Protein AF-A0A7D9H620-F1 (afdb_monomer)

Structure (mmCIF, N/CA/C/O backbone):
data_AF-A0A7D9H620-F1
#
_entry.id   AF-A0A7D9H620-F1
#
loop_
_atom_site.group_PDB
_atom_site.id
_atom_site.type_symbol
_atom_site.label_atom_id
_atom_site.label_alt_id
_atom_site.label_comp_id
_atom_site.label_asym_id
_atom_site.label_entity_id
_atom_site.label_seq_id
_atom_site.pdbx_PDB_ins_code
_atom_site.Cartn_x
_atom_site.Cartn_y
_atom_site.Cartn_z
_atom_site.occupancy
_atom_site.B_iso_or_equiv
_atom_site.auth_seq_id
_atom_site.auth_comp_id
_atom_site.auth_asym_id
_atom_site.auth_atom_id
_atom_site.pdbx_PDB_model_num
ATOM 1 N N . MET A 1 1 ? 42.362 -2.704 10.458 1.00 36.34 1 MET A N 1
ATOM 2 C CA . MET A 1 1 ? 42.117 -1.587 9.519 1.00 36.34 1 MET A CA 1
ATOM 3 C C . MET A 1 1 ? 40.618 -1.348 9.469 1.00 36.34 1 MET A C 1
ATOM 5 O O . MET A 1 1 ? 39.890 -2.281 9.168 1.00 36.34 1 MET A O 1
ATOM 9 N N . LYS A 1 2 ? 40.152 -0.166 9.884 1.00 31.56 2 LYS A N 1
ATOM 10 C CA . LYS A 1 2 ? 38.725 0.187 9.914 1.00 31.56 2 LYS A CA 1
ATOM 11 C C . LYS A 1 2 ? 38.394 0.920 8.613 1.00 31.56 2 LYS A C 1
ATOM 13 O O . LYS A 1 2 ? 38.846 2.047 8.439 1.00 31.56 2 LYS A O 1
ATOM 18 N N . CYS A 1 3 ? 37.657 0.280 7.707 1.00 28.38 3 CYS A N 1
ATOM 19 C CA . CYS A 1 3 ? 37.043 0.988 6.584 1.00 28.38 3 CYS A CA 1
ATOM 20 C C . CYS A 1 3 ? 35.924 1.875 7.135 1.00 28.38 3 CYS A C 1
ATOM 22 O O . CYS A 1 3 ? 35.040 1.398 7.844 1.00 28.38 3 CYS A O 1
ATOM 24 N N . THR A 1 4 ? 35.999 3.172 6.861 1.00 32.94 4 THR A N 1
ATOM 25 C CA . THR A 1 4 ? 34.987 4.153 7.252 1.00 32.94 4 THR A CA 1
ATOM 26 C C . THR A 1 4 ? 33.921 4.290 6.157 1.00 32.94 4 THR A C 1
ATOM 28 O O . THR A 1 4 ? 34.245 4.213 4.970 1.00 32.94 4 THR A O 1
ATOM 31 N N . PRO A 1 5 ? 32.654 4.561 6.522 1.00 41.47 5 PRO A N 1
ATOM 32 C CA . PRO A 1 5 ? 31.514 4.622 5.594 1.00 41.47 5 PRO A CA 1
ATOM 33 C C . PRO A 1 5 ? 31.609 5.712 4.509 1.00 41.47 5 PRO A C 1
ATOM 35 O O . PRO A 1 5 ? 30.844 5.694 3.552 1.00 41.47 5 PRO A O 1
ATOM 38 N N . LYS A 1 6 ? 32.585 6.628 4.590 1.00 30.97 6 LYS A N 1
ATOM 39 C CA . LYS A 1 6 ? 32.839 7.631 3.543 1.00 30.97 6 LYS A CA 1
ATOM 40 C C . LYS A 1 6 ? 33.481 7.055 2.273 1.00 30.97 6 LYS A C 1
ATOM 42 O O . LYS A 1 6 ? 33.329 7.655 1.221 1.00 30.97 6 LYS A O 1
ATOM 47 N N . LEU A 1 7 ? 34.163 5.909 2.336 1.00 30.44 7 LEU A N 1
ATOM 48 C CA . LEU A 1 7 ? 34.838 5.326 1.163 1.00 30.44 7 LEU A CA 1
ATOM 49 C C . LEU A 1 7 ? 33.897 4.535 0.235 1.00 30.44 7 LEU A C 1
ATOM 51 O O . LEU A 1 7 ? 34.175 4.441 -0.958 1.00 30.44 7 LEU A O 1
ATOM 55 N N . PHE A 1 8 ? 32.760 4.046 0.743 1.00 38.12 8 PHE A N 1
ATOM 56 C CA . PHE A 1 8 ? 31.726 3.412 -0.087 1.00 38.12 8 PHE A CA 1
ATOM 57 C C . PHE A 1 8 ? 30.921 4.440 -0.892 1.00 38.12 8 PHE A C 1
ATOM 59 O O . PHE A 1 8 ? 30.692 4.234 -2.081 1.00 38.12 8 PHE A O 1
ATOM 66 N N . ALA A 1 9 ? 30.583 5.587 -0.292 1.00 35.28 9 ALA A N 1
ATOM 67 C CA . ALA A 1 9 ? 29.887 6.671 -0.989 1.00 35.28 9 ALA A CA 1
ATOM 68 C C . ALA A 1 9 ? 30.723 7.254 -2.147 1.00 35.28 9 ALA A C 1
ATOM 70 O O . ALA A 1 9 ? 30.191 7.516 -3.221 1.00 35.28 9 ALA A O 1
ATOM 71 N N . THR A 1 10 ? 32.044 7.386 -1.979 1.00 31.89 10 THR A N 1
ATOM 72 C CA . THR A 1 10 ? 32.917 7.954 -3.023 1.00 31.89 10 THR A CA 1
ATOM 73 C C . THR A 1 10 ? 33.186 6.989 -4.184 1.00 31.89 10 THR A C 1
ATOM 75 O O . THR A 1 10 ? 33.381 7.447 -5.305 1.00 31.89 10 THR A O 1
ATOM 78 N N . CYS A 1 11 ? 33.143 5.667 -3.970 1.00 33.94 11 CYS A N 1
ATOM 79 C CA . CYS A 1 11 ? 33.194 4.712 -5.086 1.00 33.94 11 CYS A CA 1
ATOM 80 C C . CYS A 1 11 ? 31.868 4.678 -5.868 1.00 33.94 11 CYS A C 1
ATOM 82 O O . CYS A 1 11 ? 31.888 4.562 -7.087 1.00 33.94 11 CYS A O 1
ATOM 84 N N . LEU A 1 12 ? 30.720 4.848 -5.200 1.00 41.19 12 LEU A N 1
ATOM 85 C CA . LEU A 1 12 ? 29.396 4.791 -5.835 1.00 41.19 12 LEU A CA 1
ATOM 86 C C . LEU A 1 12 ? 29.069 6.042 -6.671 1.00 41.19 12 LEU A C 1
ATOM 88 O O . LEU A 1 12 ? 28.498 5.930 -7.754 1.00 41.19 12 LEU A O 1
ATOM 92 N N . VAL A 1 13 ? 29.519 7.221 -6.223 1.00 41.47 13 VAL A N 1
ATOM 93 C CA . VAL A 1 13 ? 29.437 8.484 -6.988 1.00 41.47 13 VAL A CA 1
ATOM 94 C C . VAL A 1 13 ? 30.272 8.433 -8.277 1.00 41.47 13 VAL A C 1
ATOM 96 O O . VAL A 1 13 ? 30.009 9.199 -9.196 1.00 41.47 13 VAL A O 1
ATOM 99 N N . LEU A 1 14 ? 31.236 7.509 -8.389 1.00 40.12 14 LEU A N 1
ATOM 100 C CA . LEU A 1 14 ? 32.005 7.264 -9.615 1.00 40.12 14 LEU A CA 1
ATOM 101 C C . LEU A 1 14 ? 31.414 6.152 -10.498 1.00 40.12 14 LEU A C 1
ATOM 103 O O . LEU A 1 14 ? 31.638 6.174 -11.705 1.00 40.12 14 LEU A O 1
ATOM 107 N N . ILE A 1 15 ? 30.616 5.228 -9.947 1.00 47.91 15 ILE A N 1
ATOM 108 C CA . ILE A 1 15 ? 29.991 4.142 -10.723 1.00 47.91 15 ILE A CA 1
ATOM 109 C C . ILE A 1 15 ? 28.798 4.645 -11.539 1.00 47.91 15 ILE A C 1
ATOM 111 O O . ILE A 1 15 ? 28.653 4.216 -12.677 1.00 47.91 15 ILE A O 1
ATOM 115 N N . LEU A 1 16 ? 27.989 5.585 -11.032 1.00 43.91 16 LEU A N 1
ATOM 116 C CA . LEU A 1 16 ? 26.903 6.160 -11.840 1.00 43.91 16 LEU A CA 1
ATOM 117 C C . LEU A 1 16 ? 27.441 6.853 -13.112 1.00 43.91 16 LEU A C 1
ATOM 119 O O . LEU A 1 16 ? 26.968 6.525 -14.194 1.00 43.91 16 LEU A O 1
ATOM 123 N N . PRO A 1 17 ? 28.472 7.723 -13.044 1.00 45.41 17 PRO A N 1
ATOM 124 C CA . PRO A 1 17 ? 29.099 8.292 -14.236 1.00 45.41 17 PRO A CA 1
ATOM 125 C C . PRO A 1 17 ? 29.754 7.253 -15.154 1.00 45.41 17 PRO A C 1
ATOM 127 O O . PRO A 1 17 ? 29.690 7.415 -16.366 1.00 45.41 17 PRO A O 1
ATOM 130 N N . LEU A 1 18 ? 30.360 6.187 -14.615 1.00 41.81 18 LEU A N 1
ATOM 131 C CA . LEU A 1 18 ? 31.007 5.138 -15.419 1.00 41.81 18 LEU A CA 1
ATOM 132 C C . LEU A 1 18 ? 29.999 4.200 -16.103 1.00 41.81 18 LEU A C 1
ATOM 134 O O . LEU A 1 18 ? 30.211 3.817 -17.248 1.00 41.81 18 LEU A O 1
ATOM 138 N N . ALA A 1 19 ? 28.883 3.876 -15.447 1.00 46.06 19 ALA A N 1
ATOM 139 C CA . ALA A 1 19 ? 27.784 3.131 -16.056 1.00 46.06 19 ALA A CA 1
ATOM 140 C C . ALA A 1 19 ? 27.051 3.983 -17.101 1.00 46.06 19 ALA A C 1
ATOM 142 O O . A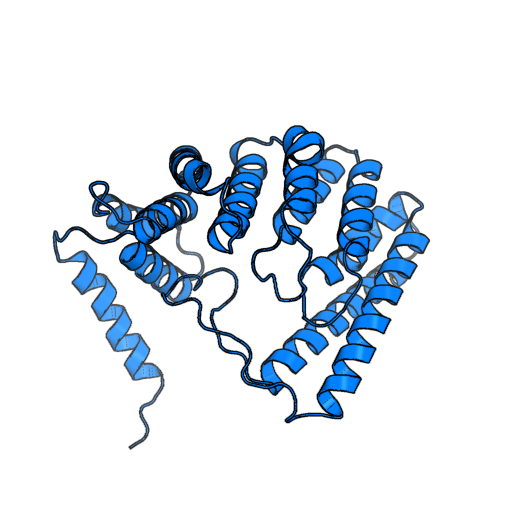LA A 1 19 ? 26.658 3.455 -18.134 1.00 46.06 19 ALA A O 1
ATOM 143 N N . VAL A 1 20 ? 26.922 5.298 -16.878 1.00 49.34 20 VAL A N 1
ATOM 144 C CA . VAL A 1 20 ? 26.362 6.276 -17.834 1.00 49.34 20 VAL A CA 1
ATOM 145 C C . VAL A 1 20 ? 27.293 6.528 -19.037 1.00 49.34 20 VAL A C 1
ATOM 147 O O . VAL A 1 20 ? 26.830 7.012 -20.063 1.00 49.34 20 VAL A O 1
ATOM 150 N N . GLN A 1 21 ? 28.578 6.162 -18.960 1.00 49.06 21 GLN A N 1
ATOM 151 C CA . GLN A 1 21 ? 29.561 6.353 -20.038 1.00 49.06 21 GLN A CA 1
ATOM 152 C C . GLN A 1 21 ? 29.676 5.189 -21.040 1.00 49.06 21 GLN A C 1
ATOM 154 O O . GLN A 1 21 ? 30.392 5.333 -22.029 1.00 49.06 21 GLN A O 1
ATOM 159 N N . ALA A 1 22 ? 29.002 4.057 -20.822 1.00 56.94 22 ALA A N 1
ATOM 160 C CA . ALA A 1 22 ? 29.024 2.920 -21.744 1.00 56.94 22 ALA A CA 1
ATOM 161 C C . ALA A 1 22 ? 27.684 2.790 -22.489 1.00 56.94 22 ALA A C 1
ATOM 163 O O . ALA A 1 22 ? 26.654 2.632 -21.840 1.00 56.94 22 ALA A O 1
ATOM 164 N N . ASP A 1 23 ? 27.701 2.770 -23.828 1.00 67.00 23 ASP A N 1
ATOM 165 C CA . ASP A 1 23 ? 26.549 2.493 -24.720 1.00 67.00 23 ASP A CA 1
ATOM 166 C C . ASP A 1 23 ? 26.054 1.029 -24.640 1.00 67.00 23 ASP A C 1
ATOM 168 O O . ASP A 1 23 ? 25.562 0.461 -25.610 1.00 67.00 23 ASP A O 1
ATOM 172 N N . GLN A 1 24 ? 26.246 0.359 -23.504 1.00 81.50 24 GLN A N 1
ATOM 173 C CA . GLN A 1 24 ? 25.858 -1.036 -23.339 1.00 81.50 24 GLN A CA 1
ATOM 174 C C . GLN A 1 24 ? 24.374 -1.132 -22.983 1.00 81.50 24 GLN A C 1
ATOM 176 O O . GLN A 1 24 ? 23.921 -0.428 -22.070 1.00 81.50 24 GLN A O 1
ATOM 181 N N . ASP A 1 25 ? 23.664 -2.045 -23.644 1.00 89.75 25 ASP A N 1
ATOM 182 C CA . ASP A 1 25 ? 22.327 -2.471 -23.235 1.00 89.75 25 ASP A CA 1
ATOM 183 C C . ASP A 1 25 ? 22.362 -3.028 -21.803 1.00 89.75 25 ASP A C 1
ATOM 185 O O . ASP A 1 25 ? 23.298 -3.731 -21.408 1.00 89.75 25 ASP A O 1
ATOM 189 N N . LEU A 1 26 ? 21.346 -2.683 -21.019 1.00 91.06 26 LEU A N 1
ATOM 190 C CA . LEU A 1 26 ? 21.188 -3.063 -19.621 1.00 91.06 26 LEU A CA 1
ATOM 191 C C . LEU A 1 26 ? 19.993 -3.997 -19.467 1.00 91.06 26 LEU A C 1
ATOM 193 O O . LEU A 1 26 ? 18.927 -3.765 -20.045 1.00 91.06 26 LEU A O 1
ATOM 197 N N . LEU A 1 27 ? 20.138 -5.011 -18.620 1.00 91.50 27 LEU A N 1
ATOM 198 C CA . LEU A 1 27 ? 19.002 -5.817 -18.198 1.00 91.50 27 LEU A CA 1
ATOM 199 C C . LEU A 1 27 ? 18.046 -4.975 -17.332 1.00 91.50 27 LEU A C 1
ATOM 201 O O . LEU A 1 27 ? 18.492 -4.118 -16.557 1.00 91.50 27 LEU A O 1
ATOM 205 N N . PRO A 1 28 ? 16.727 -5.219 -17.397 1.00 92.62 28 PRO A N 1
ATOM 206 C CA . PRO A 1 28 ? 15.766 -4.536 -16.533 1.00 92.62 28 PRO A CA 1
ATOM 207 C C . PRO A 1 28 ? 16.085 -4.624 -15.029 1.00 92.62 28 PRO A C 1
ATOM 209 O O . PRO A 1 28 ? 15.901 -3.651 -14.286 1.00 92.62 28 PRO A O 1
ATOM 212 N N . SER A 1 29 ? 16.604 -5.763 -14.564 1.00 87.00 29 SER A N 1
ATOM 213 C CA . SER A 1 29 ? 17.053 -5.928 -13.178 1.00 87.00 29 SER A CA 1
ATOM 214 C C . SER A 1 29 ? 18.212 -4.995 -12.808 1.00 87.00 29 SER A C 1
ATOM 216 O O . SER A 1 29 ? 18.182 -4.366 -11.745 1.00 87.00 29 SER A O 1
ATOM 218 N N . GLU A 1 30 ? 19.187 -4.821 -13.702 1.00 85.19 30 GLU A N 1
ATOM 219 C CA . GLU A 1 30 ? 20.310 -3.894 -13.525 1.00 85.19 30 GLU A CA 1
ATOM 220 C C . GLU A 1 30 ? 19.819 -2.447 -13.445 1.00 85.19 30 GLU A C 1
ATOM 222 O O . GLU A 1 30 ? 20.240 -1.692 -12.564 1.00 85.19 30 GLU A O 1
ATOM 227 N N . ILE A 1 31 ? 18.868 -2.069 -14.305 1.00 88.69 31 ILE A N 1
ATOM 228 C CA . ILE A 1 31 ? 18.265 -0.731 -14.280 1.00 88.69 31 ILE A CA 1
ATOM 229 C C . ILE A 1 31 ? 17.561 -0.484 -12.951 1.00 88.69 31 ILE A C 1
ATOM 231 O O . ILE A 1 31 ? 17.756 0.569 -12.346 1.00 88.69 31 ILE A O 1
ATOM 235 N N . THR A 1 32 ? 16.786 -1.447 -12.453 1.00 83.75 32 THR A N 1
ATOM 236 C CA . THR A 1 32 ? 16.075 -1.290 -11.177 1.00 83.75 32 THR A CA 1
ATOM 237 C C . THR A 1 32 ? 17.048 -1.065 -10.014 1.00 83.75 32 THR A C 1
ATOM 239 O O . THR A 1 32 ? 16.802 -0.210 -9.160 1.00 83.75 32 THR A O 1
ATOM 242 N N . ILE A 1 33 ? 18.184 -1.769 -9.992 1.00 80.12 33 ILE A N 1
ATOM 243 C CA . ILE A 1 33 ? 19.242 -1.565 -8.990 1.00 80.12 33 ILE A CA 1
ATOM 244 C C . ILE A 1 33 ? 19.833 -0.151 -9.098 1.00 80.12 33 ILE A C 1
ATOM 246 O O . ILE A 1 33 ? 19.940 0.554 -8.091 1.00 80.12 33 ILE A O 1
ATOM 250 N N . LEU A 1 34 ? 20.184 0.286 -10.311 1.00 82.69 34 LEU A N 1
ATOM 251 C CA . LEU A 1 34 ? 20.787 1.601 -10.550 1.00 82.69 34 LEU A CA 1
ATOM 252 C C . LEU A 1 34 ? 19.839 2.755 -10.195 1.00 82.69 34 LEU A C 1
ATOM 254 O O . LEU A 1 34 ? 20.262 3.715 -9.550 1.00 82.69 34 LEU A O 1
ATOM 258 N N . VAL A 1 35 ? 18.560 2.648 -10.566 1.00 82.12 35 VAL A N 1
ATOM 259 C CA . VAL A 1 35 ? 17.527 3.645 -10.245 1.00 82.12 35 VAL A CA 1
ATOM 260 C C . VAL A 1 35 ? 17.360 3.783 -8.736 1.00 82.12 35 VAL A C 1
ATOM 262 O O . VAL A 1 35 ? 17.369 4.902 -8.224 1.00 82.12 35 VAL A O 1
ATOM 265 N N . ASN A 1 36 ? 17.244 2.666 -8.014 1.00 75.25 36 ASN A N 1
ATOM 266 C CA . ASN A 1 36 ? 17.046 2.696 -6.565 1.00 75.25 36 ASN A CA 1
ATOM 267 C C . ASN A 1 36 ? 18.230 3.353 -5.853 1.00 75.25 36 ASN A C 1
ATOM 269 O O . ASN A 1 36 ? 18.030 4.282 -5.074 1.00 75.25 36 ASN A O 1
ATOM 273 N N . HIS A 1 37 ? 19.461 2.961 -6.190 1.00 76.06 37 HIS A N 1
ATOM 274 C CA . HIS A 1 37 ? 20.650 3.592 -5.617 1.00 76.06 37 HIS A CA 1
ATOM 275 C C . HIS A 1 37 ? 20.745 5.088 -5.931 1.00 76.06 37 HIS A C 1
ATOM 277 O O . HIS A 1 37 ? 21.148 5.875 -5.073 1.00 76.06 37 HIS A O 1
ATOM 283 N N . ALA A 1 38 ? 20.368 5.503 -7.141 1.00 77.94 38 ALA A N 1
ATOM 284 C CA . ALA A 1 38 ? 20.378 6.910 -7.514 1.00 77.94 38 ALA A CA 1
ATOM 285 C C . ALA A 1 38 ? 19.337 7.727 -6.727 1.00 77.94 38 ALA A C 1
ATOM 287 O O . ALA A 1 38 ? 19.658 8.820 -6.258 1.00 77.94 38 ALA A O 1
ATOM 288 N N . LEU A 1 39 ? 18.127 7.188 -6.538 1.00 75.56 39 LEU A N 1
ATOM 289 C CA . LEU A 1 39 ? 17.064 7.829 -5.755 1.00 75.56 39 LEU A CA 1
ATOM 290 C C . LEU A 1 39 ? 17.411 7.912 -4.262 1.00 75.56 39 LEU A C 1
ATOM 292 O O . LEU A 1 39 ? 17.139 8.931 -3.631 1.00 75.56 39 LEU A O 1
ATOM 296 N N . GLU A 1 40 ? 18.047 6.878 -3.705 1.00 75.31 40 GLU A N 1
ATOM 297 C CA . GLU A 1 40 ? 18.542 6.881 -2.322 1.00 75.31 40 GLU A CA 1
ATOM 298 C C . GLU A 1 40 ? 19.655 7.914 -2.108 1.00 75.31 40 GLU A C 1
ATOM 300 O O . GLU A 1 40 ? 19.682 8.610 -1.093 1.00 75.31 40 GLU A O 1
ATOM 305 N N . ALA A 1 41 ? 20.584 8.023 -3.061 1.00 73.00 41 ALA A N 1
ATOM 306 C CA . ALA A 1 41 ? 21.705 8.951 -2.970 1.00 73.00 41 ALA A CA 1
ATOM 307 C C . ALA A 1 41 ? 21.284 10.419 -3.150 1.00 73.00 41 ALA A C 1
ATOM 309 O O . ALA A 1 41 ? 21.970 11.317 -2.657 1.00 73.00 41 ALA A O 1
ATOM 310 N N . GLN A 1 42 ? 20.184 10.670 -3.864 1.00 76.56 42 GLN A N 1
ATOM 311 C CA . GLN A 1 42 ? 19.700 12.009 -4.208 1.00 76.56 42 GLN A CA 1
ATOM 312 C C . GLN A 1 42 ? 18.203 12.157 -3.892 1.00 76.56 42 GLN A C 1
ATOM 314 O O . GLN A 1 42 ? 17.381 12.298 -4.802 1.00 76.56 42 GLN A O 1
ATOM 319 N N . PRO A 1 43 ? 17.818 12.152 -2.603 1.00 71.88 43 PRO A N 1
ATOM 320 C CA . PRO A 1 43 ? 16.421 12.298 -2.223 1.00 71.88 43 PRO A CA 1
ATOM 321 C C . PRO A 1 43 ? 15.878 13.653 -2.702 1.00 71.88 43 PRO A C 1
ATOM 323 O O . PRO A 1 43 ? 16.453 14.702 -2.417 1.00 71.88 43 PRO A O 1
ATOM 326 N N . GLY A 1 44 ? 14.759 13.629 -3.429 1.00 72.56 44 GLY A N 1
ATOM 327 C CA . GLY A 1 44 ? 14.083 14.828 -3.938 1.00 72.56 44 GLY A CA 1
ATOM 328 C C . GLY A 1 44 ? 14.486 15.267 -5.349 1.00 72.56 44 GLY A C 1
ATOM 329 O O . GLY A 1 44 ? 13.928 16.243 -5.846 1.00 72.56 44 GLY A O 1
ATOM 330 N N . VAL A 1 45 ? 15.407 14.561 -6.013 1.00 80.50 45 VAL A N 1
ATOM 331 C CA . VAL A 1 45 ? 15.636 14.763 -7.449 1.00 80.50 45 VAL A CA 1
ATOM 332 C C . VAL A 1 45 ? 14.434 14.269 -8.256 1.00 80.50 45 VAL A C 1
ATOM 334 O O . VAL A 1 45 ? 13.760 13.311 -7.866 1.00 80.50 45 VAL A O 1
ATOM 337 N N . ASP A 1 46 ? 14.165 14.921 -9.389 1.00 81.56 46 ASP A N 1
ATOM 338 C CA . ASP A 1 46 ? 13.130 14.465 -10.311 1.00 81.56 46 ASP A CA 1
ATOM 339 C C . ASP A 1 46 ? 13.437 13.038 -10.779 1.00 81.56 46 ASP A C 1
ATOM 341 O O . ASP A 1 46 ? 14.500 12.759 -11.342 1.00 81.56 46 ASP A O 1
ATOM 345 N N . ARG A 1 47 ? 12.489 12.128 -10.552 1.00 81.75 47 ARG A N 1
ATOM 346 C CA . ARG A 1 47 ? 12.662 10.703 -10.835 1.00 81.75 47 ARG A CA 1
ATOM 347 C C . ARG A 1 47 ? 12.943 10.457 -12.316 1.00 81.75 47 ARG A C 1
ATOM 349 O O . ARG A 1 47 ? 13.748 9.579 -12.638 1.00 81.75 47 ARG A O 1
ATOM 356 N N . ASN A 1 48 ? 12.337 11.243 -13.205 1.00 84.31 48 ASN A N 1
ATOM 357 C CA . ASN A 1 48 ? 12.511 11.091 -14.648 1.00 84.31 48 ASN A CA 1
ATOM 358 C C . ASN A 1 48 ? 13.937 11.433 -15.082 1.00 84.31 48 ASN A C 1
ATOM 360 O O . ASN A 1 48 ? 14.490 10.744 -15.940 1.00 84.31 48 ASN A O 1
ATOM 364 N N . SER A 1 49 ? 14.582 12.405 -14.435 1.00 83.75 49 SER A N 1
ATOM 365 C CA . SER A 1 49 ? 15.988 12.732 -14.701 1.00 83.75 49 SER A CA 1
ATOM 366 C C . SER A 1 49 ? 16.966 11.579 -14.407 1.00 83.75 49 SER A C 1
ATOM 368 O O . SER A 1 49 ? 17.996 11.474 -15.070 1.00 83.75 49 SER A O 1
ATOM 370 N N . ILE A 1 50 ? 16.631 10.681 -13.469 1.00 83.19 50 ILE A N 1
ATOM 371 C CA . ILE A 1 50 ? 17.408 9.462 -13.174 1.00 83.19 50 ILE A CA 1
ATOM 372 C C . ILE A 1 50 ? 17.062 8.330 -14.141 1.00 83.19 50 ILE A C 1
ATOM 374 O O . ILE A 1 50 ? 17.939 7.622 -14.630 1.00 83.19 50 ILE A O 1
ATOM 378 N N . THR A 1 51 ? 15.771 8.110 -14.366 1.00 84.88 51 THR A N 1
ATOM 379 C CA . THR A 1 51 ? 15.262 6.894 -15.015 1.00 84.88 51 THR A CA 1
ATOM 380 C C . THR A 1 51 ? 15.359 6.953 -16.541 1.00 84.88 51 THR A C 1
ATOM 382 O O . THR A 1 51 ? 15.712 5.947 -17.151 1.00 84.88 51 THR A O 1
ATOM 385 N N . THR A 1 52 ? 15.155 8.125 -17.159 1.00 89.94 52 THR A N 1
ATOM 386 C CA . THR A 1 52 ? 15.216 8.315 -18.626 1.00 89.94 52 THR A CA 1
ATOM 387 C C . THR A 1 52 ? 16.516 7.803 -19.275 1.00 89.94 52 THR A C 1
ATOM 389 O O . THR A 1 52 ? 16.434 7.050 -20.245 1.00 89.94 52 THR A O 1
ATOM 392 N N . PRO A 1 53 ? 17.728 8.154 -18.792 1.00 89.38 53 PRO A N 1
ATOM 393 C CA . PRO A 1 53 ? 18.960 7.672 -19.423 1.00 89.38 53 PRO A CA 1
ATOM 394 C C . PRO A 1 53 ? 19.180 6.159 -19.265 1.00 89.38 53 PRO A C 1
ATOM 396 O O . PRO A 1 53 ? 19.904 5.567 -20.061 1.00 89.38 53 PRO A O 1
ATOM 399 N N . LEU A 1 54 ? 18.578 5.529 -18.251 1.00 89.25 54 LEU A N 1
ATOM 400 C CA . LEU A 1 54 ? 18.718 4.094 -18.000 1.00 89.25 54 LEU A CA 1
ATOM 401 C C . LEU A 1 54 ? 17.717 3.284 -18.828 1.00 89.25 54 LEU A C 1
ATOM 403 O O . LEU A 1 54 ? 18.101 2.302 -19.455 1.00 89.25 54 LEU A O 1
ATOM 407 N N . ILE A 1 55 ? 16.455 3.722 -18.889 1.00 90.62 55 ILE A N 1
ATOM 408 C CA . ILE A 1 55 ? 15.409 3.017 -19.641 1.00 90.62 55 ILE A CA 1
ATOM 409 C C . ILE A 1 55 ? 15.668 3.025 -21.152 1.00 90.62 55 ILE A C 1
ATOM 411 O O . ILE A 1 55 ? 15.362 2.048 -21.826 1.00 90.62 55 ILE A O 1
ATOM 415 N N . ALA A 1 56 ? 16.307 4.078 -21.677 1.00 90.62 56 ALA A N 1
ATOM 416 C CA . ALA A 1 56 ? 16.706 4.163 -23.084 1.00 90.62 56 ALA A CA 1
ATOM 417 C C . ALA A 1 56 ? 17.700 3.065 -23.512 1.00 90.62 56 ALA A C 1
ATOM 419 O O . ALA A 1 56 ? 17.875 2.833 -24.704 1.00 90.62 56 ALA A O 1
ATOM 420 N N . ARG A 1 57 ? 18.346 2.403 -22.546 1.00 91.62 57 ARG A N 1
ATOM 421 C CA . ARG A 1 57 ? 19.309 1.314 -22.750 1.00 91.62 57 ARG A CA 1
ATOM 422 C C . ARG A 1 57 ? 18.756 -0.042 -22.332 1.00 91.62 57 ARG A C 1
ATOM 424 O O . ARG A 1 57 ? 19.496 -1.015 -22.284 1.00 91.62 57 ARG A O 1
ATOM 431 N N . MET A 1 58 ? 17.486 -0.107 -21.947 1.00 94.56 58 MET A N 1
ATOM 432 C CA . MET A 1 58 ? 16.892 -1.347 -21.481 1.00 94.56 58 MET A CA 1
ATOM 433 C C . MET A 1 58 ? 16.812 -2.349 -22.626 1.00 94.56 58 MET A C 1
ATOM 435 O O . ME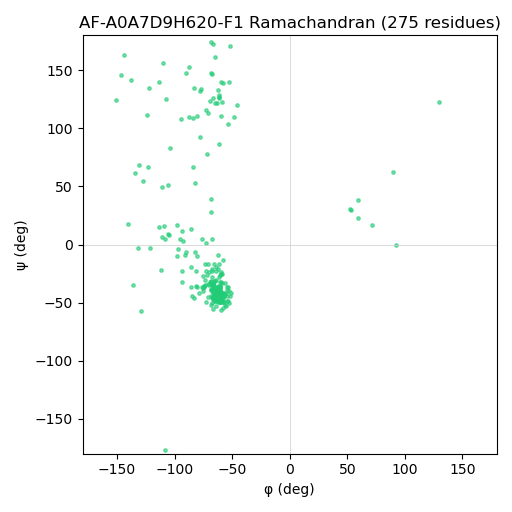T A 1 58 ? 16.200 -2.072 -23.657 1.00 94.56 58 MET A O 1
ATOM 439 N N . GLN A 1 59 ? 17.366 -3.539 -22.418 1.00 93.88 59 GLN A N 1
ATOM 440 C CA . GLN A 1 59 ? 17.096 -4.668 -23.291 1.00 93.88 59 GLN A CA 1
ATOM 441 C C . GLN A 1 59 ? 15.593 -4.977 -23.243 1.00 93.88 59 GLN A C 1
ATOM 443 O O . GLN A 1 59 ? 15.017 -5.118 -22.164 1.00 93.88 59 GLN A O 1
ATOM 448 N N . THR A 1 60 ? 14.950 -5.069 -24.407 1.00 90.44 60 THR A N 1
ATOM 449 C CA . THR A 1 60 ? 13.489 -5.249 -24.513 1.00 90.44 60 THR A CA 1
ATOM 450 C C . THR A 1 60 ? 13.068 -6.612 -25.058 1.00 90.44 60 THR A C 1
ATOM 452 O O . THR A 1 60 ? 11.956 -7.048 -24.752 1.00 90.44 60 THR A O 1
ATOM 455 N N . ASP A 1 61 ? 13.959 -7.297 -25.779 1.00 89.75 61 ASP A N 1
ATOM 456 C CA . ASP A 1 61 ? 13.694 -8.555 -26.481 1.00 89.75 61 ASP A CA 1
ATOM 457 C C . ASP A 1 61 ? 14.406 -9.760 -25.835 1.00 89.75 61 ASP A C 1
ATOM 459 O O . ASP A 1 61 ? 15.414 -9.614 -25.134 1.00 89.75 61 ASP A O 1
ATOM 463 N N . ASP A 1 62 ? 13.863 -10.961 -26.076 1.00 90.31 62 ASP A N 1
ATOM 464 C CA . ASP A 1 62 ? 14.382 -12.267 -25.620 1.00 90.31 62 ASP A CA 1
ATOM 465 C C . ASP A 1 62 ? 14.658 -12.369 -24.106 1.00 90.31 62 ASP A C 1
ATOM 467 O O . ASP A 1 62 ? 15.532 -13.106 -23.640 1.00 90.31 62 ASP A O 1
ATOM 471 N N . LEU A 1 63 ? 13.876 -11.636 -23.310 1.00 90.62 63 LEU A N 1
ATOM 472 C CA . LEU A 1 63 ? 14.028 -11.589 -21.861 1.00 90.62 63 LEU A CA 1
ATOM 473 C C . LEU A 1 63 ? 13.449 -12.844 -21.177 1.00 90.62 63 LEU A C 1
ATOM 475 O O . LEU A 1 63 ? 12.297 -13.216 -21.432 1.00 90.62 63 LEU A O 1
ATOM 479 N N . PRO A 1 64 ? 14.178 -13.468 -20.230 1.00 90.06 64 PRO A N 1
ATOM 480 C CA . PRO A 1 64 ? 13.605 -14.497 -19.369 1.00 90.06 64 PRO A CA 1
ATOM 481 C C . PRO A 1 64 ? 12.512 -13.908 -18.462 1.00 90.06 64 PRO A C 1
ATOM 483 O O . PRO A 1 64 ? 12.463 -12.705 -18.214 1.00 90.06 64 PRO A O 1
ATOM 486 N N . ASN A 1 65 ? 11.651 -14.766 -17.905 1.00 85.56 65 ASN A N 1
ATOM 487 C CA . ASN A 1 65 ? 10.475 -14.337 -17.131 1.00 85.56 65 ASN A CA 1
ATOM 488 C C . ASN A 1 65 ? 10.780 -13.345 -15.998 1.00 85.56 65 ASN A C 1
ATOM 490 O O . ASN A 1 65 ? 10.010 -12.412 -15.800 1.00 85.56 65 ASN A O 1
ATOM 494 N N . LEU A 1 66 ? 11.881 -13.527 -15.261 1.00 87.12 66 LEU A N 1
ATOM 495 C CA . LEU A 1 66 ? 12.248 -12.590 -14.196 1.00 87.12 66 LEU A CA 1
ATOM 496 C C . LEU A 1 66 ? 12.594 -11.209 -14.764 1.00 87.12 66 LEU A C 1
ATOM 498 O O . LEU A 1 66 ? 12.122 -10.208 -14.246 1.00 87.12 66 LEU A O 1
ATOM 502 N N . GLU A 1 67 ? 13.344 -11.143 -15.862 1.00 89.38 67 GLU A N 1
ATOM 503 C CA . GLU A 1 67 ? 13.693 -9.867 -16.495 1.00 89.38 67 GLU A CA 1
ATOM 504 C C . GLU A 1 67 ? 12.480 -9.187 -17.134 1.00 89.38 67 GLU A C 1
ATOM 506 O O . GLU A 1 67 ? 12.362 -7.969 -17.076 1.00 89.38 67 GLU A O 1
ATOM 511 N N . ARG A 1 68 ? 11.512 -9.952 -17.653 1.00 92.06 68 ARG A N 1
ATOM 512 C CA . ARG A 1 68 ? 10.218 -9.394 -18.083 1.00 92.06 68 ARG A CA 1
ATOM 513 C C . ARG A 1 68 ? 9.435 -8.778 -16.927 1.00 92.06 68 ARG A C 1
ATOM 515 O O . ARG A 1 68 ? 8.885 -7.692 -17.063 1.00 92.06 68 ARG A O 1
ATOM 522 N N . PHE A 1 69 ? 9.413 -9.443 -15.774 1.00 91.19 69 PHE A N 1
ATOM 523 C CA . PHE A 1 69 ? 8.804 -8.872 -14.575 1.00 91.19 69 PHE A CA 1
ATOM 524 C C . PHE A 1 69 ? 9.513 -7.571 -14.167 1.00 91.19 69 PHE A C 1
ATOM 526 O O . PHE A 1 69 ? 8.871 -6.552 -13.916 1.00 91.19 69 PHE A O 1
ATOM 533 N N . MET A 1 70 ? 10.848 -7.582 -14.181 1.00 89.50 70 MET A N 1
ATOM 534 C CA . MET A 1 70 ? 11.668 -6.412 -13.867 1.00 89.50 70 MET A CA 1
ATOM 535 C C . MET A 1 70 ? 11.494 -5.279 -14.877 1.00 89.50 70 MET A C 1
ATOM 537 O O . MET A 1 70 ? 11.538 -4.118 -14.487 1.00 89.50 70 MET A O 1
ATOM 541 N N . LYS A 1 71 ? 11.213 -5.578 -16.148 1.00 93.38 71 LYS A N 1
ATOM 542 C CA . LYS A 1 71 ? 10.831 -4.575 -17.151 1.00 93.38 71 LYS A CA 1
ATOM 543 C C . LYS A 1 71 ? 9.567 -3.824 -16.725 1.00 93.38 71 LYS A C 1
ATOM 545 O O . LYS A 1 71 ? 9.534 -2.596 -16.791 1.00 93.38 71 LYS A O 1
ATOM 550 N N . GLY A 1 72 ? 8.573 -4.539 -16.192 1.00 92.81 72 GLY A N 1
ATOM 551 C CA . GLY A 1 72 ? 7.389 -3.938 -15.572 1.00 92.81 72 GLY A CA 1
ATOM 552 C C . GLY A 1 72 ? 7.726 -2.995 -14.410 1.00 92.81 72 GLY A C 1
ATOM 553 O O . GLY A 1 72 ? 7.159 -1.901 -14.336 1.00 92.81 72 GLY A O 1
ATOM 554 N N . GLU A 1 73 ? 8.677 -3.367 -13.543 1.00 89.44 73 GLU A N 1
ATOM 555 C CA . GLU A 1 73 ? 9.158 -2.522 -12.431 1.00 89.44 73 GLU A CA 1
ATOM 556 C C . GLU A 1 73 ? 9.933 -1.296 -12.927 1.00 89.44 73 GLU A C 1
ATOM 558 O O . GLU A 1 73 ? 9.736 -0.202 -12.401 1.00 89.44 73 GLU A O 1
ATOM 563 N N . VAL A 1 74 ? 10.747 -1.422 -13.977 1.00 91.06 74 VAL A N 1
ATOM 564 C CA . VAL A 1 74 ? 11.440 -0.276 -14.587 1.00 91.06 74 VAL A CA 1
ATOM 565 C C . VAL A 1 74 ? 10.434 0.731 -15.142 1.00 91.06 74 VAL A C 1
ATOM 567 O O . VAL A 1 74 ? 10.527 1.915 -14.815 1.00 91.06 74 VAL A O 1
ATOM 570 N N . HIS A 1 75 ? 9.437 0.280 -15.911 1.00 92.62 75 HIS A N 1
ATOM 571 C CA . HIS A 1 75 ? 8.367 1.155 -16.400 1.00 92.62 75 HIS A CA 1
ATOM 572 C C . HIS A 1 75 ? 7.561 1.770 -15.244 1.00 92.62 75 HIS A C 1
ATOM 574 O O . HIS A 1 75 ? 7.251 2.961 -15.269 1.00 92.62 75 HIS A O 1
ATOM 580 N N . PHE A 1 76 ? 7.283 0.999 -14.187 1.00 88.75 76 PHE A N 1
ATOM 581 C CA . PHE A 1 76 ? 6.596 1.498 -12.991 1.00 88.75 76 PHE A CA 1
ATOM 582 C C . PHE A 1 76 ? 7.385 2.627 -12.313 1.00 88.75 76 PHE A C 1
ATOM 584 O O . PHE A 1 76 ? 6.837 3.686 -11.998 1.00 88.75 76 PHE A O 1
ATOM 591 N N . LEU A 1 77 ? 8.690 2.424 -12.116 1.00 85.00 77 LEU A N 1
ATOM 592 C CA . LEU A 1 77 ? 9.593 3.421 -11.548 1.00 85.00 77 LEU A CA 1
ATOM 593 C C . LEU A 1 77 ? 9.708 4.644 -12.459 1.00 85.00 77 LEU A C 1
ATOM 595 O O . LEU A 1 77 ? 9.722 5.763 -11.957 1.00 85.00 77 LEU A O 1
ATOM 599 N N . HIS A 1 78 ? 9.722 4.460 -13.776 1.00 88.25 78 HIS A N 1
ATOM 600 C CA . HIS A 1 78 ? 9.751 5.553 -14.747 1.00 88.25 78 HIS A CA 1
ATOM 601 C C . HIS A 1 78 ? 8.393 6.261 -14.935 1.00 88.25 78 HIS A C 1
ATOM 603 O O . HIS A 1 78 ? 8.281 7.161 -15.759 1.00 88.25 78 HIS A O 1
ATOM 609 N N . LEU A 1 79 ? 7.362 5.897 -14.159 1.00 87.50 79 LEU A N 1
ATOM 610 C CA . LEU A 1 79 ? 6.017 6.479 -14.249 1.00 87.50 79 LEU A CA 1
ATOM 611 C C . LEU A 1 79 ? 5.378 6.304 -15.641 1.00 87.50 79 LEU A C 1
ATOM 613 O O . LEU A 1 79 ? 4.670 7.186 -16.122 1.00 87.50 79 LEU A O 1
ATOM 617 N N . GLN A 1 80 ? 5.605 5.142 -16.257 1.00 91.62 80 GLN A N 1
ATOM 618 C CA . GLN A 1 80 ? 5.005 4.688 -17.514 1.00 91.62 80 GLN A CA 1
ATOM 619 C C . GLN A 1 80 ? 3.917 3.637 -17.229 1.00 91.62 80 GLN A C 1
ATOM 621 O O . GLN A 1 80 ? 4.193 2.432 -17.215 1.00 91.62 80 GLN A O 1
ATOM 626 N N . PRO A 1 81 ? 2.685 4.063 -16.887 1.00 91.69 81 PRO A N 1
ATOM 627 C CA . PRO A 1 81 ? 1.664 3.168 -16.352 1.00 91.69 81 PRO A CA 1
ATOM 628 C C . PRO A 1 81 ? 1.135 2.153 -17.369 1.00 91.69 81 PRO A C 1
ATOM 630 O O . PRO A 1 81 ? 0.772 1.052 -16.964 1.00 91.69 81 PRO A O 1
ATOM 633 N N . GLU A 1 82 ? 1.072 2.491 -18.659 1.00 95.38 82 GLU A N 1
ATOM 634 C CA . GLU A 1 82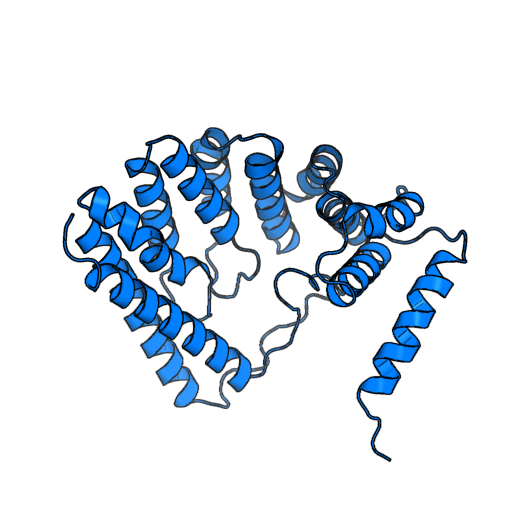 ? 0.555 1.583 -19.691 1.00 95.38 82 GLU A CA 1
ATOM 635 C C . GLU A 1 82 ? 1.547 0.457 -19.975 1.00 95.38 82 GLU A C 1
ATOM 637 O O . GLU A 1 82 ? 1.189 -0.716 -19.889 1.00 95.38 82 GLU A O 1
ATOM 642 N N . GLU A 1 83 ? 2.810 0.807 -20.198 1.00 95.00 83 GLU A N 1
ATOM 643 C CA . GLU A 1 83 ? 3.897 -0.137 -20.435 1.00 95.00 83 GLU A CA 1
ATOM 644 C C . GLU A 1 83 ? 4.109 -1.042 -19.217 1.00 95.00 83 GLU A C 1
ATOM 646 O O . GLU A 1 83 ? 4.251 -2.258 -19.339 1.00 95.00 83 GLU A O 1
ATOM 651 N N . SER A 1 84 ? 4.050 -0.465 -18.015 1.00 93.75 84 SER A N 1
ATOM 652 C CA . SER A 1 84 ? 4.146 -1.223 -16.770 1.00 93.75 84 SER A CA 1
ATOM 653 C C . SER A 1 84 ? 2.970 -2.189 -16.583 1.00 93.75 84 SER A C 1
ATOM 655 O O . SER A 1 84 ? 3.168 -3.356 -16.236 1.00 93.75 84 SER A O 1
ATOM 657 N N . ARG A 1 85 ? 1.737 -1.733 -16.852 1.00 94.75 85 ARG A N 1
ATOM 658 C CA . ARG A 1 85 ? 0.530 -2.571 -16.796 1.00 94.75 85 ARG A CA 1
ATOM 659 C C . ARG A 1 85 ? 0.653 -3.764 -17.734 1.00 94.75 85 ARG A C 1
ATOM 661 O O . ARG A 1 85 ? 0.311 -4.869 -17.318 1.00 94.75 85 ARG A O 1
ATOM 668 N N . ASP A 1 86 ? 1.090 -3.539 -18.968 1.00 95.69 86 ASP A N 1
ATOM 669 C CA . ASP A 1 86 ? 1.148 -4.578 -19.996 1.00 95.69 86 ASP A CA 1
ATOM 670 C C . ASP A 1 86 ? 2.123 -5.692 -19.608 1.00 95.69 86 ASP A C 1
ATOM 672 O O . ASP A 1 86 ? 1.784 -6.869 -19.731 1.00 95.69 86 ASP A O 1
ATOM 676 N N . GLU A 1 87 ? 3.273 -5.348 -19.021 1.00 95.44 87 GLU A N 1
ATOM 677 C CA . GLU A 1 87 ? 4.201 -6.355 -18.503 1.00 95.44 87 GLU A CA 1
ATOM 678 C C . GLU A 1 87 ? 3.615 -7.118 -17.305 1.00 95.44 87 GLU A C 1
ATOM 680 O O . GLU A 1 87 ? 3.638 -8.350 -17.294 1.00 95.44 87 GLU A O 1
ATOM 685 N N . TYR A 1 88 ? 3.023 -6.439 -16.311 1.00 94.31 88 TYR A N 1
ATOM 686 C CA . TYR A 1 88 ? 2.441 -7.126 -15.146 1.00 94.31 88 TYR A CA 1
ATOM 687 C C . TYR A 1 88 ? 1.208 -7.963 -15.474 1.00 94.31 88 TYR A C 1
ATOM 689 O O . TYR A 1 88 ? 0.934 -8.955 -14.788 1.00 94.31 88 TYR A O 1
ATOM 697 N N . TRP A 1 89 ? 0.453 -7.592 -16.509 1.00 95.25 89 TRP A N 1
ATOM 698 C CA . TRP A 1 89 ? -0.734 -8.325 -16.933 1.00 95.25 89 TRP A CA 1
ATOM 699 C C . TRP A 1 89 ? -0.410 -9.797 -17.187 1.00 95.25 89 TRP A C 1
ATOM 701 O O . TRP A 1 89 ? -1.184 -10.674 -16.802 1.00 95.25 89 TRP A O 1
ATOM 711 N N . GLU A 1 90 ? 0.767 -10.087 -17.727 1.00 94.44 90 GLU A N 1
ATOM 712 C CA . GLU A 1 90 ? 1.227 -11.437 -18.052 1.00 94.44 90 GLU A CA 1
ATOM 713 C C . GLU A 1 90 ? 1.475 -12.315 -16.811 1.00 94.44 90 GLU A C 1
ATOM 715 O O . GLU A 1 90 ? 1.403 -13.543 -16.887 1.00 94.44 90 GLU A O 1
ATOM 720 N N . PHE A 1 91 ? 1.679 -11.709 -15.638 1.00 93.56 91 PHE A N 1
ATOM 721 C CA . PHE A 1 91 ? 1.964 -12.411 -14.381 1.00 93.56 91 PHE A CA 1
ATOM 722 C C . PHE A 1 91 ? 0.730 -12.595 -13.486 1.00 93.56 91 PHE A C 1
ATOM 724 O O . PHE A 1 91 ? 0.781 -13.368 -12.530 1.00 93.56 91 PHE A O 1
ATOM 731 N N . ARG A 1 92 ? -0.407 -11.961 -13.807 1.00 91.12 92 ARG A N 1
ATOM 732 C CA . ARG A 1 92 ? -1.624 -11.958 -12.963 1.00 91.12 92 ARG A CA 1
ATOM 733 C C . ARG A 1 92 ? -2.214 -13.347 -12.672 1.00 91.12 92 ARG A C 1
ATOM 735 O O . ARG A 1 92 ? -2.920 -13.524 -11.687 1.00 91.12 92 ARG A O 1
ATOM 742 N N . ASN A 1 93 ? -1.960 -14.327 -13.539 1.00 92.56 93 ASN A N 1
ATOM 743 C CA . ASN A 1 93 ? -2.488 -15.690 -13.411 1.00 92.56 93 ASN A CA 1
ATOM 744 C C . ASN A 1 93 ? -1.527 -16.640 -12.681 1.00 92.56 93 ASN A C 1
ATOM 746 O O . ASN A 1 93 ? -1.714 -17.855 -12.740 1.00 92.56 93 ASN A O 1
ATOM 750 N N . ARG A 1 94 ? -0.477 -16.118 -12.042 1.00 89.94 94 ARG A N 1
ATOM 751 C CA . ARG A 1 94 ? 0.447 -16.911 -11.229 1.00 89.94 94 ARG A CA 1
ATOM 752 C C . ARG A 1 94 ? -0.063 -17.028 -9.795 1.00 89.94 94 ARG A C 1
ATOM 754 O O . ARG A 1 94 ? -0.756 -16.140 -9.303 1.00 89.94 94 ARG A O 1
ATOM 761 N N . ASP A 1 95 ? 0.327 -18.113 -9.136 1.00 89.12 95 ASP A N 1
ATOM 762 C CA . ASP A 1 95 ? -0.025 -18.416 -7.738 1.00 89.12 95 ASP A CA 1
ATOM 763 C C . ASP A 1 95 ? 1.153 -18.217 -6.768 1.00 89.12 95 ASP A C 1
ATOM 765 O O . ASP A 1 95 ? 1.079 -18.592 -5.602 1.00 89.12 95 ASP A O 1
ATOM 769 N N . ASP A 1 96 ? 2.250 -17.628 -7.245 1.00 84.88 96 ASP A N 1
ATOM 770 C CA . ASP A 1 96 ? 3.453 -17.345 -6.461 1.00 84.88 96 ASP A CA 1
ATOM 771 C C . ASP A 1 96 ? 3.630 -15.849 -6.169 1.00 84.88 96 ASP A C 1
ATOM 773 O O . ASP A 1 96 ? 2.789 -15.019 -6.523 1.00 84.88 96 ASP A O 1
ATOM 777 N N . ASP A 1 97 ? 4.740 -15.499 -5.516 1.00 81.94 97 ASP A N 1
ATOM 778 C CA . ASP A 1 97 ? 5.033 -14.130 -5.085 1.00 81.94 97 ASP A CA 1
ATOM 779 C C . ASP A 1 97 ? 5.072 -13.136 -6.259 1.00 81.94 97 ASP A C 1
ATOM 781 O O . ASP A 1 97 ? 4.621 -12.002 -6.114 1.00 81.94 97 ASP A O 1
ATOM 785 N N . LEU A 1 98 ? 5.509 -13.557 -7.456 1.00 84.31 98 LEU A N 1
ATOM 786 C CA . LEU A 1 98 ? 5.452 -12.694 -8.645 1.00 84.31 98 LEU A CA 1
ATOM 787 C C . LEU A 1 98 ? 4.005 -12.406 -9.061 1.00 84.31 98 LEU A C 1
ATOM 789 O O . LEU A 1 98 ? 3.704 -11.296 -9.494 1.00 84.31 98 LEU A O 1
ATOM 793 N N . GLY A 1 99 ? 3.104 -13.380 -8.904 1.00 88.56 99 GLY A N 1
ATOM 794 C CA . GLY A 1 99 ? 1.668 -13.169 -9.079 1.00 88.56 99 GLY A CA 1
ATOM 795 C C . GLY A 1 99 ? 1.121 -12.147 -8.085 1.00 88.56 99 GLY A C 1
ATOM 796 O O . GLY A 1 99 ? 0.465 -11.190 -8.497 1.00 88.56 99 GLY A O 1
ATOM 797 N N . ARG A 1 100 ? 1.446 -12.293 -6.794 1.00 87.56 100 ARG A N 1
ATOM 798 C CA . ARG A 1 100 ? 1.010 -11.358 -5.738 1.00 87.56 100 ARG A CA 1
ATOM 799 C C . ARG A 1 100 ? 1.453 -9.923 -6.019 1.00 87.56 100 ARG A C 1
ATOM 801 O O . ARG A 1 100 ? 0.622 -9.014 -6.030 1.00 87.56 100 ARG A O 1
ATOM 808 N N . VAL A 1 101 ? 2.737 -9.724 -6.330 1.00 85.25 101 VAL A N 1
ATOM 809 C CA . VAL A 1 101 ? 3.277 -8.391 -6.639 1.00 85.25 101 VAL A CA 1
ATOM 810 C C . VAL A 1 101 ? 2.649 -7.826 -7.913 1.00 85.25 101 VAL A C 1
ATOM 812 O O . VAL A 1 101 ? 2.270 -6.656 -7.929 1.00 85.25 101 VAL A O 1
ATOM 815 N N . ALA A 1 102 ? 2.469 -8.637 -8.961 1.00 90.25 102 ALA A N 1
ATOM 816 C CA . ALA A 1 102 ? 1.819 -8.182 -10.189 1.00 90.25 102 ALA A CA 1
ATOM 817 C C . ALA A 1 102 ? 0.403 -7.651 -9.923 1.00 90.25 102 ALA A C 1
ATOM 819 O O . ALA A 1 102 ? 0.051 -6.578 -10.410 1.00 90.25 102 ALA A O 1
ATOM 820 N N . TRP A 1 103 ? -0.394 -8.346 -9.104 1.00 92.62 103 TRP A N 1
ATOM 821 C CA . TRP A 1 103 ? -1.710 -7.853 -8.694 1.00 92.62 103 TRP A CA 1
ATOM 822 C C . TRP A 1 103 ? -1.620 -6.531 -7.937 1.00 92.62 103 TRP A C 1
ATOM 824 O O . TRP A 1 103 ? -2.308 -5.579 -8.307 1.00 92.62 103 TRP A O 1
ATOM 834 N N . GLN A 1 104 ? -0.744 -6.443 -6.934 1.00 88.88 104 GLN A N 1
ATOM 835 C CA . GLN A 1 104 ? -0.530 -5.209 -6.180 1.00 88.88 104 GLN A CA 1
ATOM 836 C C . GLN A 1 104 ? -0.199 -4.039 -7.123 1.00 88.88 104 GLN A C 1
ATOM 838 O O . GLN A 1 104 ? -0.816 -2.977 -7.038 1.00 88.88 104 GLN A O 1
ATOM 843 N N . ARG A 1 105 ? 0.735 -4.234 -8.061 1.00 89.12 105 ARG A N 1
ATOM 844 C CA . ARG A 1 105 ? 1.157 -3.209 -9.026 1.00 89.12 105 ARG A CA 1
ATOM 845 C C . ARG A 1 105 ? 0.046 -2.809 -9.981 1.00 89.12 105 ARG A C 1
ATOM 847 O O . ARG A 1 105 ? -0.179 -1.614 -10.166 1.00 89.12 105 ARG A O 1
ATOM 854 N N . LEU A 1 106 ? -0.685 -3.776 -10.530 1.00 93.25 106 LEU A N 1
ATOM 855 C CA . LEU A 1 106 ? -1.842 -3.512 -11.384 1.00 93.25 106 LEU A CA 1
ATOM 856 C C . LEU A 1 106 ? -2.893 -2.672 -10.652 1.00 93.25 106 LEU A C 1
ATOM 858 O O . LEU A 1 106 ? -3.423 -1.729 -11.239 1.00 93.25 106 LEU A O 1
ATOM 862 N N . MET A 1 107 ? -3.156 -2.957 -9.371 1.00 92.44 107 MET A N 1
ATOM 863 C CA . MET A 1 107 ? -4.074 -2.143 -8.575 1.00 92.44 107 MET A CA 1
ATOM 864 C C . MET A 1 107 ? -3.548 -0.717 -8.380 1.00 92.44 107 MET A C 1
ATOM 866 O O . MET A 1 107 ? -4.277 0.239 -8.628 1.00 92.44 107 MET A O 1
ATOM 870 N N . VAL A 1 108 ? -2.273 -0.548 -8.008 1.00 88.31 108 VAL A N 1
ATOM 871 C CA . VAL A 1 108 ? -1.669 0.787 -7.830 1.00 88.31 108 VAL A CA 1
ATOM 872 C C . VAL A 1 108 ? -1.729 1.613 -9.113 1.00 88.31 108 VAL A C 1
ATOM 874 O O . VAL A 1 108 ? -2.091 2.789 -9.066 1.00 88.31 108 VAL A O 1
ATOM 877 N N . ILE A 1 109 ? -1.407 1.003 -10.257 1.00 88.62 109 ILE A N 1
ATOM 878 C CA . ILE A 1 109 ? -1.494 1.653 -11.567 1.00 88.62 109 ILE A CA 1
ATOM 879 C C . ILE A 1 109 ? -2.937 2.100 -11.838 1.00 88.62 109 ILE A C 1
ATOM 881 O O . ILE A 1 109 ? -3.164 3.252 -12.198 1.00 88.62 109 ILE A O 1
ATOM 885 N N . ARG A 1 110 ? -3.926 1.229 -11.606 1.00 90.62 110 ARG A N 1
ATOM 886 C CA . ARG A 1 110 ? -5.351 1.544 -11.806 1.00 90.62 110 ARG A CA 1
ATOM 887 C C . ARG A 1 110 ? -5.843 2.710 -10.954 1.00 90.62 110 ARG A C 1
ATOM 889 O O . ARG A 1 110 ? -6.543 3.567 -11.488 1.00 90.62 110 ARG A O 1
ATOM 896 N N . ILE A 1 111 ? -5.470 2.776 -9.673 1.00 86.25 111 ILE A N 1
ATOM 897 C CA . ILE A 1 111 ? -5.860 3.897 -8.797 1.00 86.25 111 ILE A CA 1
ATOM 898 C C . ILE A 1 111 ? -5.190 5.184 -9.269 1.00 86.25 111 ILE A C 1
ATOM 900 O O . ILE A 1 111 ? -5.863 6.179 -9.525 1.00 86.25 111 ILE A O 1
ATOM 904 N N . ASN A 1 112 ? -3.861 5.164 -9.380 1.00 81.56 112 ASN A N 1
ATOM 905 C CA . ASN A 1 112 ? -3.083 6.392 -9.497 1.00 81.56 112 ASN A CA 1
ATOM 906 C C . ASN A 1 112 ? -3.078 6.964 -10.917 1.00 81.56 112 ASN A C 1
ATOM 908 O O . ASN A 1 112 ? -3.087 8.181 -11.071 1.00 81.56 112 ASN A O 1
ATOM 912 N N . ALA A 1 113 ? -3.048 6.111 -11.945 1.00 85.50 113 ALA A N 1
ATOM 913 C CA . ALA A 1 113 ? -2.988 6.558 -13.336 1.00 85.50 113 ALA A CA 1
ATOM 914 C C . ALA A 1 113 ? -4.375 6.678 -13.979 1.00 85.50 113 ALA A C 1
ATOM 916 O O . ALA A 1 113 ? -4.579 7.549 -14.820 1.00 85.50 113 ALA A O 1
ATOM 917 N N . PHE A 1 114 ? -5.326 5.826 -13.584 1.00 86.19 114 PHE A N 1
ATOM 918 C CA . PHE A 1 114 ? -6.608 5.696 -14.284 1.00 86.19 114 PHE A CA 1
ATOM 919 C C . PHE A 1 114 ? -7.842 5.976 -13.410 1.00 86.19 114 PHE A C 1
ATOM 921 O O . PHE A 1 114 ? -8.956 5.964 -13.924 1.00 86.19 114 PHE A O 1
ATOM 928 N N . GLN A 1 115 ? -7.672 6.243 -12.108 1.00 85.56 115 GLN A N 1
ATOM 929 C CA . GLN A 1 115 ? -8.757 6.518 -11.150 1.00 85.56 115 GLN A CA 1
ATOM 930 C C . GLN A 1 115 ? -9.871 5.451 -11.112 1.00 85.56 115 GLN A C 1
ATOM 932 O O . GLN A 1 115 ? -11.024 5.745 -10.777 1.00 85.56 115 GLN A O 1
ATOM 937 N N . MET A 1 116 ? -9.527 4.196 -11.415 1.00 90.44 116 MET A N 1
ATOM 938 C CA . MET A 1 116 ? -10.466 3.073 -11.557 1.00 90.44 116 MET A CA 1
ATOM 939 C C . MET A 1 116 ? -10.835 2.445 -10.201 1.00 90.44 116 MET A C 1
ATOM 941 O O . MET A 1 116 ? -10.695 1.243 -10.001 1.00 90.44 116 MET A O 1
ATOM 945 N N . VAL A 1 117 ? -11.278 3.270 -9.252 1.00 89.56 117 VAL A N 1
ATOM 946 C CA . VAL A 1 117 ? -11.568 2.871 -7.862 1.00 89.56 117 VAL A CA 1
ATOM 947 C C . VAL A 1 117 ? -12.715 1.866 -7.761 1.00 89.56 117 VAL A C 1
ATOM 949 O O . VAL A 1 117 ? -12.572 0.865 -7.067 1.00 89.56 117 VAL A O 1
ATOM 952 N N . ASP A 1 118 ? -13.811 2.067 -8.495 1.00 90.44 118 ASP A N 1
ATOM 953 C CA . ASP A 1 118 ? -14.958 1.148 -8.438 1.00 90.44 118 ASP A CA 1
ATOM 954 C C . ASP A 1 118 ? -14.611 -0.241 -8.994 1.00 90.44 118 ASP A C 1
ATOM 956 O O . ASP A 1 118 ? -14.970 -1.255 -8.405 1.00 90.44 118 ASP A O 1
ATOM 960 N N . GLU A 1 119 ? -13.809 -0.316 -10.064 1.00 88.62 119 GLU A N 1
ATOM 961 C CA . GLU A 1 119 ? -13.333 -1.608 -10.577 1.00 88.62 119 GLU A CA 1
ATOM 962 C C . GLU A 1 119 ? -12.433 -2.348 -9.583 1.00 88.62 119 GLU A C 1
ATOM 964 O O . GLU A 1 119 ? -12.399 -3.580 -9.574 1.00 88.62 119 GLU A O 1
ATOM 969 N N . LEU A 1 120 ? -11.694 -1.628 -8.740 1.00 90.06 120 LEU A N 1
ATOM 970 C CA . LEU A 1 120 ? -10.868 -2.267 -7.722 1.00 90.06 120 LEU A CA 1
ATOM 971 C C . LEU A 1 120 ? -11.719 -2.870 -6.617 1.00 90.06 120 LEU A C 1
ATOM 973 O O . LEU A 1 120 ? -11.483 -4.016 -6.245 1.00 90.06 120 LEU A O 1
ATOM 977 N N . LEU A 1 121 ? -12.711 -2.117 -6.143 1.00 91.69 121 LEU A N 1
ATOM 978 C CA . LEU A 1 121 ? -13.634 -2.541 -5.093 1.00 91.69 121 LEU A CA 1
ATOM 979 C C . LEU A 1 121 ? -14.467 -3.742 -5.527 1.00 91.69 121 LEU A C 1
ATOM 981 O O . LEU A 1 121 ? -14.539 -4.736 -4.811 1.00 91.69 121 LEU A O 1
ATOM 985 N N . ASP A 1 122 ? -15.058 -3.663 -6.715 1.00 91.38 122 ASP A N 1
ATOM 986 C CA . ASP A 1 122 ? -16.062 -4.634 -7.141 1.00 91.38 122 ASP A CA 1
ATOM 987 C C . ASP A 1 122 ? -15.436 -5.883 -7.779 1.00 91.38 122 ASP A C 1
ATOM 989 O O . ASP A 1 122 ? -16.087 -6.925 -7.887 1.00 91.38 122 ASP A O 1
ATOM 993 N N . ARG A 1 123 ? -14.178 -5.797 -8.240 1.00 92.75 123 ARG A N 1
ATOM 994 C CA . ARG A 1 123 ? -13.523 -6.881 -8.986 1.00 92.75 123 ARG A CA 1
ATOM 995 C C . ARG A 1 123 ? -12.155 -7.254 -8.445 1.00 92.75 123 ARG A C 1
ATOM 997 O O . ARG A 1 123 ? -11.919 -8.434 -8.204 1.00 92.75 123 ARG A O 1
ATOM 1004 N N . ASP A 1 124 ? -11.221 -6.312 -8.366 1.00 92.75 124 ASP A N 1
ATOM 1005 C CA . ASP A 1 124 ? -9.812 -6.690 -8.223 1.00 92.75 124 ASP A CA 1
ATOM 1006 C C . ASP A 1 124 ? -9.438 -7.091 -6.792 1.00 92.75 124 ASP A C 1
ATOM 1008 O O . ASP A 1 124 ? -8.737 -8.086 -6.622 1.00 92.75 124 ASP A O 1
ATOM 1012 N N . ILE A 1 125 ? -9.919 -6.363 -5.780 1.00 93.31 125 ILE A N 1
ATOM 1013 C CA . ILE A 1 125 ? -9.688 -6.679 -4.364 1.00 93.31 125 ILE A CA 1
ATOM 1014 C C . ILE A 1 125 ? -10.341 -8.023 -3.998 1.00 93.31 125 ILE A C 1
ATOM 1016 O O . ILE A 1 125 ? -9.599 -8.912 -3.578 1.00 93.31 125 ILE A O 1
ATOM 1020 N N . PRO A 1 126 ? -11.645 -8.266 -4.269 1.00 92.56 126 PRO A N 1
ATOM 1021 C CA . PRO A 1 126 ? -12.259 -9.565 -3.983 1.00 92.56 126 PRO A CA 1
ATOM 1022 C C . PRO A 1 126 ? -11.542 -10.734 -4.666 1.00 92.56 126 PRO A C 1
ATOM 1024 O O . PRO A 1 126 ? -11.274 -11.756 -4.044 1.00 92.56 126 PRO A O 1
ATOM 1027 N N . ARG A 1 127 ? -11.148 -10.581 -5.939 1.00 92.56 127 ARG A N 1
ATOM 1028 C CA . ARG A 1 127 ? -10.417 -11.637 -6.662 1.00 92.56 127 ARG A CA 1
ATOM 1029 C C . ARG A 1 127 ? -9.018 -11.883 -6.115 1.00 92.56 127 ARG A C 1
ATOM 1031 O O . ARG A 1 127 ? -8.538 -13.012 -6.191 1.00 92.56 127 ARG A O 1
ATOM 1038 N N . TYR A 1 128 ? -8.343 -10.844 -5.628 1.00 91.81 128 TYR A N 1
ATOM 1039 C CA . TYR A 1 128 ? -7.059 -11.014 -4.960 1.00 91.81 128 TYR A CA 1
ATOM 1040 C C . TYR A 1 128 ? -7.235 -11.820 -3.675 1.00 91.81 128 TYR A C 1
ATOM 1042 O O . TYR A 1 128 ? -6.519 -12.797 -3.482 1.00 91.81 128 TYR A O 1
ATOM 1050 N N . GLU A 1 129 ? -8.212 -11.450 -2.846 1.00 89.88 129 GLU A N 1
ATOM 1051 C CA . GLU A 1 129 ? -8.521 -12.121 -1.578 1.00 89.88 129 GLU A CA 1
ATOM 1052 C C . GLU A 1 129 ? -8.944 -13.586 -1.777 1.00 89.88 129 GLU A C 1
ATOM 1054 O O . GLU A 1 129 ? -8.530 -14.452 -1.014 1.00 89.88 129 GLU A O 1
ATOM 1059 N N . GLU A 1 130 ? -9.700 -13.897 -2.836 1.00 90.31 130 GLU A N 1
ATOM 1060 C CA . GLU A 1 130 ? -10.056 -15.278 -3.203 1.00 90.31 130 GLU A CA 1
ATOM 1061 C C . GLU A 1 130 ? -8.849 -16.114 -3.651 1.00 90.31 130 GLU A C 1
ATOM 1063 O O . GLU A 1 130 ? -8.819 -17.331 -3.466 1.00 90.31 130 GLU A O 1
ATOM 1068 N N . ARG A 1 131 ? -7.875 -15.477 -4.308 1.00 89.38 131 ARG A N 1
ATOM 1069 C CA . ARG A 1 131 ? -6.726 -16.161 -4.911 1.00 89.38 131 ARG A CA 1
ATOM 1070 C C . ARG A 1 131 ? -5.593 -16.372 -3.921 1.00 89.38 131 ARG A C 1
ATOM 1072 O O . ARG A 1 131 ? -4.863 -17.359 -4.006 1.00 89.38 131 ARG A O 1
ATOM 1079 N N . PHE A 1 132 ? -5.393 -15.404 -3.044 1.00 86.56 132 PHE A N 1
ATOM 1080 C CA . PHE A 1 132 ? -4.214 -15.305 -2.221 1.00 86.56 132 PHE A CA 1
ATOM 1081 C C . PHE A 1 132 ? -4.610 -15.252 -0.761 1.00 86.56 132 PHE A C 1
ATOM 1083 O O . PHE A 1 132 ? -5.098 -14.235 -0.280 1.00 86.56 132 PHE A O 1
ATOM 1090 N N . ASP A 1 133 ? -4.278 -16.324 -0.042 1.00 81.88 133 ASP A N 1
ATOM 1091 C CA . ASP A 1 133 ? -4.400 -16.326 1.409 1.00 81.88 133 ASP A CA 1
ATOM 1092 C C . ASP A 1 133 ? -3.675 -15.118 1.995 1.00 81.88 133 ASP A C 1
ATOM 1094 O O . ASP A 1 133 ? -2.563 -14.758 1.565 1.00 81.88 133 ASP A O 1
ATOM 1098 N N . VAL A 1 134 ? -4.306 -14.523 3.000 1.00 74.38 134 VAL A N 1
ATOM 1099 C CA . VAL A 1 134 ? -3.698 -13.492 3.821 1.00 74.38 134 VAL A CA 1
ATOM 1100 C C . VAL A 1 134 ? -2.543 -14.116 4.590 1.00 74.38 134 VAL A C 1
ATOM 1102 O O . VAL A 1 134 ? -2.717 -15.069 5.348 1.00 74.38 134 VAL A O 1
ATOM 1105 N N . ARG A 1 135 ? -1.341 -13.575 4.398 1.00 68.69 135 ARG A N 1
ATOM 1106 C CA . ARG A 1 135 ? -0.159 -13.989 5.150 1.00 68.69 135 ARG A CA 1
ATOM 1107 C C . ARG A 1 135 ? 0.409 -12.775 5.851 1.00 68.69 135 ARG A C 1
ATOM 1109 O O . ARG A 1 135 ? 0.553 -11.719 5.241 1.00 68.69 135 ARG A O 1
ATOM 1116 N N . ALA A 1 136 ? 0.755 -12.905 7.125 1.00 57.56 136 ALA A N 1
ATOM 1117 C CA . ALA A 1 136 ? 1.350 -11.780 7.829 1.00 57.56 136 ALA A CA 1
ATOM 1118 C C . ALA A 1 136 ? 2.739 -11.440 7.252 1.00 57.56 136 ALA A C 1
ATOM 1120 O O . ALA A 1 136 ? 3.107 -10.270 7.168 1.00 57.56 136 ALA A O 1
ATOM 1121 N N . ASP A 1 137 ? 3.490 -12.439 6.776 1.00 59.53 137 ASP A N 1
ATOM 1122 C CA . ASP A 1 137 ? 4.767 -12.233 6.083 1.00 59.53 137 ASP A CA 1
ATOM 1123 C C . ASP A 1 137 ? 4.624 -11.669 4.658 1.00 59.53 137 ASP A C 1
ATOM 1125 O O . ASP A 1 137 ? 5.643 -11.448 3.999 1.00 59.53 137 ASP A O 1
ATOM 1129 N N . ASP A 1 138 ? 3.398 -11.395 4.190 1.00 63.34 138 ASP A N 1
ATOM 1130 C CA . ASP A 1 138 ? 3.132 -10.843 2.864 1.00 63.34 138 ASP A CA 1
ATOM 1131 C C . ASP A 1 138 ? 3.557 -9.372 2.786 1.00 63.34 138 ASP A C 1
ATOM 1133 O O . ASP A 1 138 ? 2.749 -8.443 2.810 1.00 63.34 138 ASP A O 1
ATOM 1137 N N . ARG A 1 139 ? 4.864 -9.145 2.637 1.00 58.78 139 ARG A N 1
ATOM 1138 C CA . ARG A 1 139 ? 5.453 -7.824 2.365 1.00 58.78 139 ARG A CA 1
ATOM 1139 C C . ARG A 1 139 ? 4.898 -7.179 1.085 1.00 58.78 139 ARG A C 1
ATOM 1141 O O . ARG A 1 139 ? 5.105 -5.984 0.873 1.00 58.78 139 ARG A O 1
ATOM 1148 N N . HIS A 1 140 ? 4.200 -7.950 0.253 1.00 60.28 140 HIS A N 1
ATOM 1149 C CA . HIS A 1 140 ? 3.662 -7.562 -1.046 1.00 60.28 140 HIS A CA 1
ATOM 1150 C C . HIS A 1 140 ? 2.132 -7.481 -1.069 1.00 60.28 140 HIS A C 1
ATOM 1152 O O . HIS A 1 140 ? 1.555 -7.251 -2.131 1.00 60.28 140 HIS A O 1
ATOM 1158 N N . GLY A 1 141 ? 1.469 -7.627 0.082 1.00 70.88 141 GLY A N 1
ATOM 1159 C CA . GLY A 1 141 ? 0.015 -7.644 0.119 1.00 70.88 141 GLY A CA 1
ATOM 1160 C C . GLY A 1 141 ? -0.620 -6.300 -0.262 1.00 70.88 141 GLY A C 1
ATOM 1161 O O . GLY A 1 141 ? 0.039 -5.266 -0.431 1.00 70.88 141 GLY A O 1
ATOM 1162 N N . ILE A 1 142 ? -1.943 -6.305 -0.395 1.00 84.69 142 ILE A N 1
ATOM 1163 C CA . ILE A 1 142 ? -2.703 -5.213 -1.021 1.00 84.69 142 ILE A CA 1
ATOM 1164 C C . ILE A 1 142 ? -3.072 -4.057 -0.082 1.00 84.69 142 ILE A C 1
ATOM 1166 O O . ILE A 1 142 ? -3.843 -3.187 -0.470 1.00 84.69 142 ILE A O 1
ATOM 1170 N N . SER A 1 143 ? -2.487 -3.971 1.115 1.00 83.75 143 SER A N 1
ATOM 1171 C CA . SER A 1 143 ? -2.785 -2.901 2.084 1.00 83.75 143 SER A CA 1
ATOM 1172 C C . SER A 1 143 ? -2.607 -1.493 1.531 1.00 83.75 143 SER A C 1
ATOM 1174 O O . SER A 1 143 ? -3.409 -0.618 1.835 1.00 83.75 143 SER A O 1
ATOM 1176 N N . PHE A 1 144 ? -1.576 -1.259 0.711 1.00 82.88 144 PHE A N 1
ATOM 1177 C CA . PHE A 1 144 ? -1.381 0.048 0.080 1.00 82.88 144 PHE A CA 1
ATOM 1178 C C . PHE A 1 144 ? -2.477 0.357 -0.959 1.00 82.88 144 PHE A C 1
ATOM 1180 O O . PHE A 1 144 ? -3.103 1.410 -0.840 1.00 82.88 144 PHE A O 1
ATOM 1187 N N . PRO A 1 145 ? -2.772 -0.527 -1.940 1.00 87.31 145 PRO A N 1
ATOM 1188 C CA . PRO A 1 145 ? -3.948 -0.367 -2.796 1.00 87.31 145 PRO A CA 1
ATOM 1189 C C . PRO A 1 145 ? -5.261 -0.158 -2.033 1.00 87.31 145 PRO A C 1
ATOM 1191 O O . PRO A 1 145 ? -6.019 0.744 -2.379 1.00 87.31 145 PRO A O 1
ATOM 1194 N N . VAL A 1 146 ? -5.514 -0.937 -0.979 1.00 91.25 146 VAL A N 1
ATOM 1195 C CA . VAL A 1 146 ? -6.707 -0.822 -0.127 1.00 91.25 146 VAL A CA 1
ATOM 1196 C C . VAL A 1 146 ? -6.781 0.556 0.529 1.00 91.25 146 VAL A C 1
ATOM 1198 O O . VAL A 1 146 ? -7.795 1.240 0.404 1.00 91.25 146 VAL A O 1
ATOM 1201 N N . GLN A 1 147 ? -5.688 1.009 1.149 1.00 90.06 147 GLN A N 1
ATOM 1202 C CA . GLN A 1 147 ? -5.596 2.339 1.750 1.00 90.06 147 GLN A CA 1
ATOM 1203 C C . GLN A 1 147 ? -5.893 3.442 0.732 1.00 90.06 147 GLN A C 1
ATOM 1205 O O . GLN A 1 147 ? -6.748 4.287 0.978 1.00 90.06 147 GLN A O 1
ATOM 1210 N N . ARG A 1 148 ? -5.216 3.427 -0.423 1.00 87.75 148 ARG A N 1
ATOM 1211 C CA . ARG A 1 148 ? -5.413 4.448 -1.462 1.00 87.75 148 ARG A CA 1
ATOM 1212 C C . ARG A 1 148 ? -6.835 4.429 -2.019 1.00 87.75 148 ARG A C 1
ATOM 1214 O O . ARG A 1 148 ? -7.382 5.486 -2.301 1.00 87.75 148 ARG A O 1
ATOM 1221 N N . THR A 1 149 ? -7.441 3.250 -2.150 1.00 92.25 149 THR A N 1
ATOM 1222 C CA . THR A 1 149 ? -8.841 3.099 -2.576 1.00 92.25 149 THR A CA 1
ATOM 1223 C C . THR A 1 149 ? -9.784 3.748 -1.560 1.00 92.25 149 THR A C 1
ATOM 1225 O O . THR A 1 149 ? -10.639 4.539 -1.950 1.00 92.25 149 THR A O 1
ATOM 1228 N N . ALA A 1 150 ? -9.591 3.488 -0.263 1.00 93.50 150 ALA A N 1
ATOM 1229 C CA . ALA A 1 150 ? -10.380 4.102 0.805 1.00 93.50 150 ALA A CA 1
ATOM 1230 C C . ALA A 1 150 ? -10.189 5.627 0.887 1.00 93.50 150 ALA A C 1
ATOM 1232 O O . ALA A 1 150 ? -11.162 6.352 1.074 1.00 93.50 150 ALA A O 1
ATOM 1233 N N . GLU A 1 151 ? -8.967 6.131 0.702 1.00 91.69 151 GLU A N 1
ATOM 1234 C CA . GLU A 1 151 ? -8.695 7.575 0.662 1.00 91.69 151 GLU A CA 1
ATOM 1235 C C . GLU A 1 151 ? -9.440 8.249 -0.498 1.00 91.69 151 GLU A C 1
ATOM 1237 O O . GLU A 1 151 ? -10.114 9.252 -0.284 1.00 91.69 151 GLU A O 1
ATOM 1242 N N . VAL A 1 152 ? -9.415 7.665 -1.703 1.00 90.75 152 VAL A N 1
ATOM 1243 C CA . VAL A 1 152 ? -10.157 8.222 -2.848 1.00 90.75 152 VAL A CA 1
ATOM 1244 C C . VAL A 1 152 ? -11.675 8.133 -2.648 1.00 90.75 152 VAL A C 1
ATOM 1246 O O . VAL A 1 152 ? -12.397 9.024 -3.087 1.00 90.75 152 VAL A O 1
ATOM 1249 N N . LEU A 1 153 ? -12.189 7.091 -1.987 1.00 94.44 153 LEU A N 1
ATOM 1250 C CA . LEU A 1 153 ? -13.608 7.025 -1.614 1.00 94.44 153 LEU A CA 1
ATOM 1251 C C . LEU A 1 153 ? -13.986 8.147 -0.639 1.00 94.44 153 LEU A C 1
ATOM 1253 O O . LEU A 1 153 ? -14.990 8.823 -0.848 1.00 94.44 153 LEU A O 1
ATOM 1257 N N . ALA A 1 154 ? -13.159 8.394 0.380 1.00 94.12 154 ALA A N 1
ATOM 1258 C CA . ALA A 1 154 ? -13.372 9.486 1.325 1.00 94.12 154 ALA A CA 1
ATOM 1259 C C . ALA A 1 154 ? -13.327 10.862 0.634 1.00 94.12 154 ALA A C 1
ATOM 1261 O O . ALA A 1 154 ? -14.176 11.705 0.901 1.00 94.12 154 ALA A O 1
ATOM 1262 N N . GLU A 1 155 ? -12.402 11.068 -0.312 1.00 93.38 155 GLU A N 1
ATOM 1263 C CA . GLU A 1 155 ? -12.327 12.279 -1.150 1.00 93.38 155 GLU A CA 1
ATOM 1264 C C . GLU A 1 155 ? -13.570 12.483 -2.041 1.00 93.38 155 GLU A C 1
ATOM 1266 O O . GLU A 1 155 ? -13.827 13.599 -2.493 1.00 93.38 155 GLU A O 1
ATOM 1271 N N . ARG A 1 156 ? -14.338 11.419 -2.307 1.00 93.75 156 ARG A N 1
ATOM 1272 C CA . ARG A 1 156 ? -15.587 11.430 -3.089 1.00 93.75 156 ARG A CA 1
ATOM 1273 C C . ARG A 1 156 ? -16.845 11.478 -2.212 1.00 93.75 156 ARG A C 1
ATOM 1275 O O . ARG A 1 156 ? -17.924 11.153 -2.701 1.00 93.75 156 ARG A O 1
ATOM 1282 N N . ASP A 1 157 ? -16.706 11.846 -0.938 1.00 94.06 157 ASP A N 1
ATOM 1283 C CA . ASP A 1 157 ? -17.781 11.859 0.064 1.00 94.06 157 ASP A CA 1
ATOM 1284 C C . ASP A 1 157 ? -18.439 10.478 0.296 1.00 94.06 157 ASP A C 1
ATOM 1286 O O . ASP A 1 157 ? -19.562 10.378 0.789 1.00 94.06 157 ASP A O 1
ATOM 1290 N N . ASP A 1 158 ? -17.729 9.387 -0.013 1.00 95.88 158 ASP A N 1
ATOM 1291 C CA . ASP A 1 158 ? -18.168 8.001 0.197 1.00 95.88 158 ASP A CA 1
ATOM 1292 C C . ASP A 1 158 ? -17.433 7.374 1.394 1.00 95.88 158 ASP A C 1
ATOM 1294 O O . ASP A 1 158 ? -16.822 6.301 1.331 1.00 95.88 158 ASP A O 1
ATOM 1298 N N . ALA A 1 159 ? -17.460 8.091 2.521 1.00 95.75 159 ALA A N 1
ATOM 1299 C CA . ALA A 1 159 ? -16.788 7.681 3.751 1.00 95.75 159 ALA A CA 1
ATOM 1300 C C . ALA A 1 159 ? -17.303 6.329 4.274 1.00 95.75 159 ALA A C 1
ATOM 1302 O O . ALA A 1 159 ? -16.532 5.548 4.826 1.00 95.75 159 ALA A O 1
ATOM 1303 N N . GLY A 1 160 ? -18.584 6.012 4.054 1.00 96.62 160 GLY A N 1
ATOM 1304 C CA . GLY A 1 160 ? -19.172 4.724 4.425 1.00 96.62 160 GLY A CA 1
ATOM 1305 C C . GLY A 1 160 ? -18.445 3.545 3.774 1.00 96.62 160 GLY A C 1
ATOM 1306 O O . GLY A 1 160 ? -17.932 2.682 4.490 1.00 96.62 160 GLY A O 1
ATOM 1307 N N . ARG A 1 161 ? -18.318 3.549 2.436 1.00 95.94 161 ARG A N 1
ATOM 1308 C CA . ARG A 1 161 ? -17.606 2.485 1.704 1.00 95.94 161 ARG A CA 1
ATOM 1309 C C . ARG A 1 161 ? -16.110 2.483 1.999 1.00 95.94 161 ARG A C 1
ATOM 1311 O O . ARG A 1 161 ? -15.516 1.408 2.058 1.00 95.94 161 ARG A O 1
ATOM 1318 N N . ALA A 1 162 ? -15.505 3.652 2.227 1.00 96.25 162 ALA A N 1
ATOM 1319 C CA . ALA A 1 162 ? -14.105 3.739 2.643 1.00 96.25 162 ALA A CA 1
ATOM 1320 C C . ALA A 1 162 ? -13.868 2.984 3.961 1.00 96.25 162 ALA A C 1
ATOM 1322 O O . ALA A 1 162 ? -12.967 2.151 4.057 1.00 96.25 162 ALA A O 1
ATOM 1323 N N . LEU A 1 163 ? -14.707 3.244 4.966 1.00 97.44 163 LEU A N 1
ATOM 1324 C CA . LEU A 1 163 ? -14.611 2.619 6.281 1.00 97.44 163 LEU A CA 1
ATOM 1325 C C . LEU A 1 163 ? -14.943 1.119 6.224 1.00 97.44 163 LEU A C 1
ATOM 1327 O O . LEU A 1 163 ? -14.243 0.323 6.849 1.00 97.44 163 LEU A O 1
ATOM 1331 N N . ASP A 1 164 ? -15.935 0.706 5.431 1.00 97.00 164 ASP A N 1
ATOM 1332 C CA . ASP A 1 164 ? -16.243 -0.719 5.236 1.00 97.00 164 ASP A CA 1
ATOM 1333 C C . ASP A 1 164 ? -15.071 -1.485 4.621 1.00 97.00 164 ASP A C 1
ATOM 1335 O O . ASP A 1 164 ? -14.722 -2.562 5.109 1.00 97.00 164 ASP A O 1
ATOM 1339 N N . LEU A 1 165 ? -14.414 -0.910 3.608 1.00 95.75 165 LEU A N 1
ATOM 1340 C CA . LEU A 1 165 ? -13.238 -1.510 2.983 1.00 95.75 165 LEU A CA 1
ATOM 1341 C C . LEU A 1 165 ? -12.102 -1.712 3.996 1.00 95.75 165 LEU A C 1
ATOM 1343 O O . LEU A 1 165 ? -11.513 -2.792 4.059 1.00 95.75 165 LEU A O 1
ATOM 1347 N N . ILE A 1 166 ? -11.791 -0.686 4.795 1.00 94.88 166 ILE A N 1
ATOM 1348 C CA . ILE A 1 166 ? -10.720 -0.766 5.797 1.00 94.88 166 ILE A CA 1
ATOM 1349 C C . ILE A 1 166 ? -11.056 -1.795 6.875 1.00 94.88 166 ILE A C 1
ATOM 1351 O O . ILE A 1 166 ? -10.211 -2.625 7.217 1.00 94.88 166 ILE A O 1
ATOM 1355 N N . ALA A 1 167 ? -12.280 -1.764 7.402 1.00 95.25 167 ALA A N 1
ATOM 1356 C CA . ALA A 1 167 ? -12.695 -2.677 8.454 1.00 95.25 167 ALA A CA 1
ATOM 1357 C C . ALA A 1 167 ? -12.702 -4.135 7.968 1.00 95.25 167 ALA A C 1
ATOM 1359 O O . ALA A 1 167 ? -12.246 -5.017 8.696 1.00 95.25 167 ALA A O 1
ATOM 1360 N N . HIS A 1 168 ? -13.165 -4.389 6.737 1.00 94.31 168 HIS A N 1
ATOM 1361 C CA . HIS A 1 168 ? -13.089 -5.703 6.092 1.00 94.31 168 HIS A CA 1
ATOM 1362 C C . HIS A 1 168 ? -11.641 -6.176 5.962 1.00 94.31 168 HIS A C 1
ATOM 1364 O O . HIS A 1 168 ? -11.297 -7.214 6.523 1.00 94.31 168 HIS A O 1
ATOM 1370 N N . HIS A 1 169 ? -10.774 -5.381 5.323 1.00 90.88 169 HIS A N 1
ATOM 1371 C CA . HIS A 1 169 ? -9.379 -5.759 5.068 1.00 90.88 169 HIS A CA 1
ATOM 1372 C C . HIS A 1 169 ? -8.619 -6.094 6.354 1.00 90.88 169 HIS A C 1
ATOM 1374 O O . HIS A 1 169 ? -7.934 -7.109 6.433 1.00 90.88 169 HIS A O 1
ATOM 1380 N N . VAL A 1 170 ? -8.781 -5.285 7.406 1.00 89.50 170 VAL A N 1
ATOM 1381 C CA . VAL A 1 170 ? -8.133 -5.540 8.704 1.00 89.50 170 VAL A CA 1
ATOM 1382 C C . VAL A 1 170 ? -8.661 -6.825 9.359 1.00 89.50 170 VAL A C 1
ATOM 1384 O O . VAL A 1 170 ? -7.880 -7.557 9.968 1.00 89.50 170 VAL A O 1
ATOM 1387 N N . ARG A 1 171 ? -9.955 -7.140 9.213 1.00 90.56 171 ARG A N 1
ATOM 1388 C CA . ARG A 1 171 ? -10.582 -8.347 9.784 1.00 90.56 171 ARG A CA 1
ATOM 1389 C C . ARG A 1 171 ? -10.206 -9.645 9.068 1.00 90.56 171 ARG A C 1
ATOM 1391 O O . ARG A 1 171 ? -10.391 -10.707 9.656 1.00 90.56 171 ARG A O 1
ATOM 1398 N N . LEU A 1 172 ? -9.657 -9.591 7.852 1.00 86.06 172 LEU A N 1
ATOM 1399 C CA . LEU A 1 172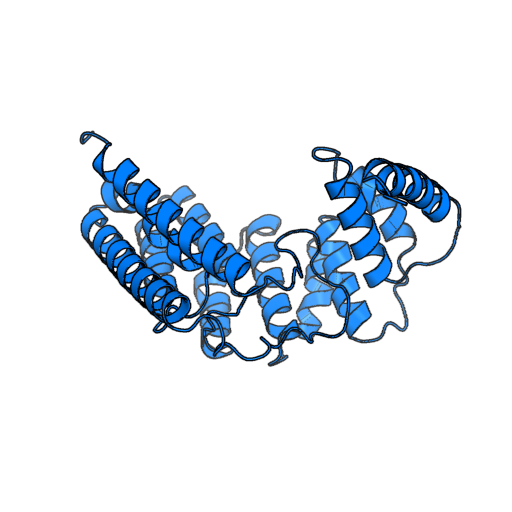 ? -9.163 -10.789 7.157 1.00 86.06 172 LEU A CA 1
ATOM 1400 C C . LEU A 1 172 ? -7.956 -11.436 7.858 1.00 86.06 172 LEU A C 1
ATOM 1402 O O . LEU A 1 172 ? -7.624 -12.588 7.585 1.00 86.06 172 LEU A O 1
ATOM 1406 N N . HIS A 1 173 ? -7.293 -10.712 8.758 1.00 78.50 173 HIS A N 1
ATOM 1407 C CA . HIS A 1 173 ? -6.132 -11.201 9.490 1.00 78.50 173 HIS A CA 1
ATOM 1408 C C . HIS A 1 173 ? -6.544 -11.929 10.774 1.00 78.50 173 HIS A C 1
ATOM 1410 O O . HIS A 1 173 ? -6.945 -11.307 11.746 1.00 78.50 173 HIS A O 1
ATOM 1416 N N . ASP A 1 174 ? -6.387 -13.249 10.842 1.00 73.12 174 ASP A N 1
ATOM 1417 C CA . ASP A 1 174 ? -6.667 -14.024 12.062 1.00 73.12 174 ASP A CA 1
ATOM 1418 C C . ASP A 1 174 ? -5.437 -14.183 12.982 1.00 73.12 174 ASP A C 1
ATOM 1420 O O . ASP A 1 174 ? -5.547 -14.670 14.113 1.00 73.12 174 ASP A O 1
ATOM 1424 N N . ARG A 1 175 ? -4.250 -13.781 12.505 1.00 70.06 175 ARG A N 1
ATOM 1425 C CA . ARG A 1 175 ? -2.952 -13.958 13.174 1.00 70.06 175 ARG A CA 1
ATOM 1426 C C . ARG A 1 175 ? -2.080 -12.713 13.068 1.00 70.06 175 ARG A C 1
ATOM 1428 O O . ARG A 1 175 ? -1.992 -12.081 12.024 1.00 70.06 175 ARG A O 1
ATOM 1435 N N . PHE A 1 176 ? -1.361 -12.421 14.151 1.00 75.06 176 PHE A N 1
ATOM 1436 C CA . PHE A 1 176 ? -0.460 -11.271 14.281 1.00 75.06 176 PHE A CA 1
ATOM 1437 C C . PHE A 1 176 ? 1.007 -11.711 14.331 1.00 75.06 176 PHE A C 1
ATOM 1439 O O . PHE A 1 176 ? 1.746 -11.348 15.236 1.00 75.06 176 PHE A O 1
ATOM 1446 N N . ASP A 1 177 ? 1.441 -12.552 13.399 1.00 66.62 177 ASP A N 1
ATOM 1447 C CA . ASP A 1 177 ? 2.786 -13.143 13.369 1.00 66.62 177 ASP A CA 1
ATOM 1448 C C . ASP A 1 177 ? 3.798 -12.382 12.492 1.00 66.62 177 ASP A C 1
ATOM 1450 O O . ASP A 1 177 ? 4.972 -12.756 12.444 1.00 66.62 177 ASP A O 1
ATOM 1454 N N . ALA A 1 178 ? 3.412 -11.226 11.934 1.00 66.00 178 ALA A N 1
ATOM 1455 C CA . ALA A 1 178 ? 4.320 -10.258 11.304 1.00 66.00 178 ALA A CA 1
ATOM 1456 C C . ALA A 1 178 ? 3.889 -8.785 11.540 1.00 66.00 178 ALA A C 1
ATOM 1458 O O . ALA A 1 178 ? 2.734 -8.541 11.878 1.00 66.00 178 ALA A O 1
ATOM 1459 N N . PRO A 1 179 ? 4.767 -7.780 11.336 1.00 59.50 179 PRO A N 1
ATOM 1460 C CA . PRO A 1 179 ? 4.482 -6.360 11.471 1.00 59.50 179 PRO A CA 1
ATOM 1461 C C . PRO A 1 179 ? 3.858 -5.839 10.170 1.00 59.50 179 PRO A C 1
ATOM 1463 O O . PRO A 1 179 ? 4.470 -5.084 9.412 1.00 59.50 179 PRO A O 1
ATOM 1466 N N . TYR A 1 180 ? 2.648 -6.306 9.877 1.00 70.94 180 TYR A N 1
ATOM 1467 C CA . TYR A 1 180 ? 1.968 -5.997 8.630 1.00 70.94 180 TYR A CA 1
ATOM 1468 C C . TYR A 1 180 ? 1.360 -4.590 8.650 1.00 70.94 180 TYR A C 1
ATOM 1470 O O . TYR A 1 180 ? 0.671 -4.208 9.593 1.00 70.94 180 TYR A O 1
ATOM 1478 N N . SER A 1 181 ? 1.583 -3.801 7.597 1.00 68.38 181 SER A N 1
ATOM 1479 C CA . SER A 1 181 ? 1.174 -2.389 7.569 1.00 68.38 181 SER A CA 1
ATOM 1480 C C . SER A 1 181 ? -0.345 -2.176 7.632 1.00 68.38 181 SER A C 1
ATOM 1482 O O . SER A 1 181 ? -0.769 -1.117 8.101 1.00 68.38 181 SER A O 1
ATOM 1484 N N . ALA A 1 182 ? -1.158 -3.174 7.244 1.00 73.06 182 ALA A N 1
ATOM 1485 C CA . ALA A 1 182 ? -2.624 -3.113 7.352 1.00 73.06 182 ALA A CA 1
ATOM 1486 C C . ALA A 1 182 ? -3.099 -2.832 8.776 1.00 73.06 182 ALA A C 1
ATOM 1488 O O . ALA A 1 182 ? -4.102 -2.157 8.974 1.00 73.06 182 ALA A O 1
ATOM 1489 N N . TYR A 1 183 ? -2.370 -3.323 9.777 1.00 80.50 183 TYR A N 1
ATOM 1490 C CA . TYR A 1 183 ? -2.727 -3.192 11.188 1.00 80.50 183 TYR A CA 1
ATOM 1491 C C . TYR A 1 183 ? -2.819 -1.738 11.646 1.00 80.50 183 TYR A C 1
ATOM 1493 O O . TYR A 1 183 ? -3.576 -1.423 12.557 1.00 80.50 183 TYR A O 1
ATOM 1501 N N . ALA A 1 184 ? -2.100 -0.831 10.984 1.00 82.19 184 ALA A N 1
ATOM 1502 C CA . ALA A 1 184 ? -2.195 0.590 11.275 1.00 82.19 184 ALA A CA 1
ATOM 1503 C C . ALA A 1 184 ? -3.404 1.277 10.620 1.00 82.19 184 ALA A C 1
ATOM 1505 O O . ALA A 1 184 ? -3.644 2.446 10.925 1.00 82.19 184 ALA A O 1
ATOM 1506 N N . LEU A 1 185 ? -4.132 0.625 9.706 1.00 85.94 185 LEU A N 1
ATOM 1507 C CA . LEU A 1 185 ? -5.204 1.265 8.938 1.00 85.94 185 LEU A CA 1
ATOM 1508 C C . LEU A 1 185 ? -6.398 1.656 9.810 1.00 85.94 185 LEU A C 1
ATOM 1510 O O . LEU A 1 185 ? -6.891 2.770 9.663 1.00 85.94 185 LEU A O 1
ATOM 1514 N N . SER A 1 186 ? -6.801 0.817 10.769 1.00 88.38 186 SER A N 1
ATOM 1515 C CA . SER A 1 186 ? -7.879 1.151 11.716 1.00 88.38 186 SER A CA 1
ATOM 1516 C C . SER A 1 186 ? -7.596 2.469 12.449 1.00 88.38 186 SER A C 1
ATOM 1518 O O . SER A 1 186 ? -8.407 3.387 12.427 1.00 88.38 186 SER A O 1
ATOM 1520 N N . SER A 1 187 ? -6.386 2.636 12.987 1.00 87.88 187 SER A N 1
ATOM 1521 C CA . SER A 1 187 ? -5.985 3.885 13.653 1.00 87.88 187 SER A CA 1
ATOM 1522 C C . SER A 1 187 ? -5.841 5.088 12.708 1.00 87.88 187 SER A C 1
ATOM 1524 O O . SER A 1 187 ? -6.096 6.217 13.114 1.00 87.88 187 SER A O 1
ATOM 1526 N N . GLN A 1 188 ? -5.442 4.872 11.448 1.00 88.38 188 GLN A N 1
ATOM 1527 C CA . GLN A 1 188 ? -5.274 5.951 10.462 1.00 88.38 188 GLN A CA 1
ATOM 1528 C C . GLN A 1 188 ? -6.615 6.537 10.011 1.00 88.38 188 GLN A C 1
ATOM 1530 O O . GLN A 1 188 ? -6.701 7.737 9.770 1.00 88.38 188 GLN A O 1
ATOM 1535 N N . PHE A 1 189 ? -7.650 5.701 9.927 1.00 92.69 189 PHE A N 1
ATOM 1536 C CA . PHE A 1 189 ? -8.999 6.098 9.526 1.00 92.69 189 PHE A CA 1
ATOM 1537 C C . PHE A 1 189 ? -9.907 6.462 10.712 1.00 92.69 189 PHE A C 1
ATOM 1539 O O . PHE A 1 189 ? -11.061 6.820 10.497 1.00 92.69 189 PHE A O 1
ATOM 1546 N N . GLN A 1 190 ? -9.395 6.442 11.949 1.00 93.12 190 GLN A N 1
ATOM 1547 C CA . GLN A 1 190 ? -10.167 6.719 13.166 1.00 93.12 190 GLN A CA 1
ATOM 1548 C C . GLN A 1 190 ? -10.905 8.066 13.118 1.00 93.12 190 GLN A C 1
ATOM 1550 O O . GLN A 1 190 ? -12.082 8.124 13.448 1.00 93.12 190 GLN A O 1
ATOM 1555 N N . SER A 1 191 ? -10.254 9.145 12.668 1.00 92.12 191 SER A N 1
ATOM 1556 C CA . SER A 1 191 ? -10.917 10.457 12.588 1.00 92.12 191 SER A CA 1
ATOM 1557 C C . SER A 1 191 ? -12.060 10.477 11.572 1.00 92.12 191 SER A C 1
ATOM 1559 O O . SER A 1 191 ? -13.127 10.999 11.874 1.00 92.12 191 SER A O 1
ATOM 1561 N N . LEU A 1 192 ? -11.874 9.848 10.404 1.00 94.12 192 LEU A N 1
ATOM 1562 C CA . LEU A 1 192 ? -12.955 9.699 9.426 1.00 94.12 192 LEU A CA 1
ATOM 1563 C C . LEU A 1 192 ? -14.105 8.867 10.016 1.00 94.12 192 LEU A C 1
ATOM 1565 O O . LEU A 1 192 ? -15.272 9.181 9.796 1.00 94.12 192 LEU A O 1
ATOM 1569 N N . ALA A 1 193 ? -13.787 7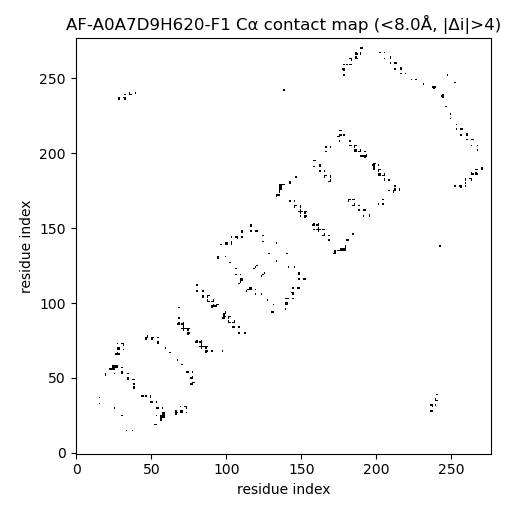.826 10.789 1.00 96.25 193 ALA A N 1
ATOM 1570 C CA . ALA A 1 193 ? -14.780 7.002 11.467 1.00 96.25 193 ALA A CA 1
ATOM 1571 C C . ALA A 1 193 ? -15.576 7.800 12.510 1.00 96.25 193 ALA A C 1
ATOM 1573 O O . ALA A 1 193 ? -16.799 7.693 12.548 1.00 96.25 193 ALA A O 1
ATOM 1574 N N . GLU A 1 194 ? -14.917 8.626 13.324 1.00 94.56 194 GLU A N 1
ATOM 1575 C CA . GLU A 1 194 ? -15.558 9.501 14.317 1.00 94.56 194 GLU A CA 1
ATOM 1576 C C . GLU A 1 194 ? -16.528 10.490 13.667 1.00 94.56 194 GLU A C 1
ATOM 1578 O O . GLU A 1 194 ? -17.689 10.561 14.070 1.00 94.56 194 GLU A O 1
ATOM 1583 N N . GLU A 1 195 ? -16.086 11.173 12.609 1.00 94.50 195 GLU A N 1
ATOM 1584 C CA . GLU A 1 195 ? -16.904 12.114 11.830 1.00 94.50 195 GLU A CA 1
ATOM 1585 C C . GLU A 1 195 ? -18.148 11.448 11.214 1.00 94.50 195 GLU A C 1
ATOM 1587 O O . GLU A 1 195 ? -19.155 12.109 10.969 1.00 94.50 195 GLU A O 1
ATOM 1592 N N . ASN A 1 196 ? -18.109 10.126 11.014 1.00 96.25 196 ASN A N 1
ATOM 1593 C CA . ASN A 1 196 ? -19.185 9.332 10.421 1.00 96.25 196 ASN A CA 1
ATOM 1594 C C . ASN A 1 196 ? -19.904 8.416 11.433 1.00 96.25 196 ASN A C 1
ATOM 1596 O O . ASN A 1 196 ? -20.612 7.490 11.035 1.00 96.25 196 ASN A O 1
ATOM 1600 N N . GLY A 1 197 ? -19.740 8.646 12.743 1.00 96.38 197 GLY A N 1
ATOM 1601 C CA . GLY A 1 197 ? -20.457 7.906 13.792 1.00 96.38 197 GLY A CA 1
ATOM 1602 C C . GLY A 1 197 ? -20.020 6.447 13.986 1.00 96.38 197 GLY A C 1
ATOM 1603 O O . GLY A 1 197 ? -20.739 5.672 14.610 1.00 96.38 197 GLY A O 1
ATOM 1604 N N . ARG A 1 198 ? -18.847 6.066 13.467 1.00 97.12 198 ARG A N 1
ATOM 1605 C CA . ARG A 1 198 ? -18.236 4.725 13.563 1.00 97.12 198 ARG A CA 1
ATOM 1606 C C . ARG A 1 198 ? -16.944 4.702 14.386 1.00 97.12 198 ARG A C 1
ATOM 1608 O O . ARG A 1 198 ? -16.189 3.735 14.321 1.00 97.12 198 ARG A O 1
ATOM 1615 N N . GLY A 1 199 ? -16.682 5.756 15.161 1.00 95.19 199 GLY A N 1
ATOM 1616 C CA . GLY A 1 199 ? -15.467 5.876 15.974 1.00 95.19 199 GLY A CA 1
ATOM 1617 C C . GLY A 1 199 ? -15.254 4.699 16.935 1.00 95.19 199 GLY A C 1
ATOM 1618 O O . GLY A 1 199 ? -14.139 4.195 17.024 1.00 95.19 199 GLY A O 1
ATOM 1619 N N . GLU A 1 200 ? -16.319 4.214 17.586 1.00 95.25 200 GLU A N 1
ATOM 1620 C CA . GLU A 1 200 ? -16.259 3.070 18.514 1.00 95.25 200 GLU A CA 1
ATOM 1621 C C . GLU A 1 200 ? -15.831 1.775 17.806 1.00 95.25 200 GLU A C 1
ATOM 1623 O O . GLU A 1 200 ? -14.935 1.083 18.279 1.00 95.25 200 GLU A O 1
ATOM 1628 N N . GLU A 1 201 ? -16.384 1.483 16.623 1.00 95.56 201 GLU A N 1
ATOM 1629 C CA . GLU A 1 201 ? -16.011 0.293 15.843 1.00 95.56 201 GLU A CA 1
ATOM 1630 C C . GLU A 1 201 ? -14.518 0.296 15.483 1.00 95.56 201 GLU A C 1
ATOM 1632 O O . GLU A 1 201 ? -13.839 -0.729 15.585 1.00 95.56 201 GLU A O 1
ATOM 1637 N N . PHE A 1 202 ? -13.999 1.442 15.039 1.00 95.12 202 PHE A N 1
ATOM 1638 C CA . PHE A 1 202 ? -12.600 1.562 14.630 1.00 95.12 202 PHE A CA 1
ATOM 1639 C C . PHE A 1 202 ? -11.644 1.554 15.826 1.00 95.12 202 PHE A C 1
ATOM 1641 O O . PHE A 1 202 ? -10.539 1.011 15.722 1.00 95.12 202 PHE A O 1
ATOM 1648 N N . GLU A 1 203 ? -12.090 2.051 16.978 1.00 93.81 203 GLU A N 1
ATOM 1649 C CA . GLU A 1 203 ? -11.358 1.956 18.235 1.00 93.81 203 GLU A CA 1
ATOM 1650 C C . GLU A 1 203 ? -11.276 0.504 18.726 1.00 93.81 203 GLU A C 1
ATOM 1652 O O . GLU A 1 203 ? -10.186 0.029 19.061 1.00 93.81 203 GLU A O 1
ATOM 1657 N N . GLU A 1 204 ? -12.386 -0.239 18.696 1.00 94.69 204 GLU A N 1
ATOM 1658 C CA . GLU A 1 204 ? -12.413 -1.672 19.010 1.00 94.69 204 GLU A CA 1
ATOM 1659 C C . GLU A 1 204 ? -11.508 -2.472 18.068 1.00 94.69 204 GLU A C 1
ATOM 1661 O O . GLU A 1 204 ? -10.730 -3.323 18.514 1.00 94.69 204 GLU A O 1
ATOM 1666 N N . LEU A 1 205 ? -11.558 -2.169 16.768 1.00 93.88 205 LEU A N 1
ATOM 1667 C CA . LEU A 1 205 ? -10.713 -2.800 15.761 1.00 93.88 205 LEU A CA 1
ATOM 1668 C C . LEU A 1 205 ? -9.226 -2.524 16.026 1.00 93.88 205 LEU A C 1
ATOM 1670 O O . LEU A 1 205 ? -8.408 -3.444 15.987 1.00 93.88 205 LEU A O 1
ATOM 1674 N N . ALA A 1 206 ? -8.861 -1.278 16.335 1.00 91.75 206 ALA A N 1
ATOM 1675 C CA . ALA A 1 206 ? -7.491 -0.912 16.679 1.00 91.75 206 ALA A CA 1
ATOM 1676 C C . ALA A 1 206 ? -7.023 -1.588 17.979 1.00 91.75 206 ALA A C 1
ATOM 1678 O O . ALA A 1 206 ? -5.899 -2.090 18.043 1.00 91.75 206 ALA A O 1
ATOM 1679 N N . GLN A 1 207 ? -7.888 -1.683 18.993 1.00 93.25 207 GLN A N 1
ATOM 1680 C CA . GLN A 1 207 ? -7.568 -2.365 20.246 1.00 93.25 207 GLN A CA 1
ATOM 1681 C C . GLN A 1 207 ? -7.391 -3.877 20.056 1.00 93.25 207 GLN A C 1
ATOM 1683 O O . GLN A 1 207 ? -6.488 -4.472 20.651 1.00 93.25 207 GLN A O 1
ATOM 1688 N N . TRP A 1 208 ? -8.211 -4.506 19.212 1.00 92.88 208 TRP A N 1
ATOM 1689 C CA . TRP A 1 208 ? -8.055 -5.913 18.846 1.00 92.88 208 TRP A CA 1
ATOM 1690 C C . TRP A 1 208 ? -6.698 -6.172 18.176 1.00 92.88 208 TRP A C 1
ATOM 1692 O O . TRP A 1 208 ? -5.975 -7.079 18.599 1.00 92.88 208 TRP A O 1
ATOM 1702 N N . VAL A 1 209 ? -6.298 -5.317 17.227 1.00 90.44 209 VAL A N 1
ATOM 1703 C CA . VAL A 1 209 ? -4.972 -5.375 16.592 1.00 90.44 209 VAL A CA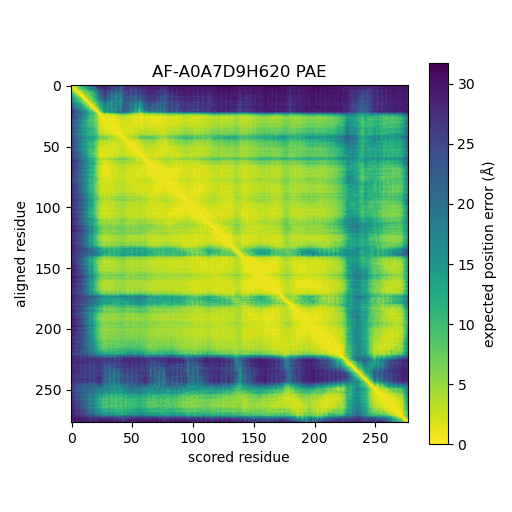 1
ATOM 1704 C C . VAL A 1 209 ? -3.843 -5.216 17.619 1.00 90.44 209 VAL A C 1
ATOM 1706 O O . VAL A 1 209 ? -2.893 -6.002 17.619 1.00 90.44 209 VAL A O 1
ATOM 1709 N N . LEU A 1 210 ? -3.937 -4.231 18.520 1.00 90.00 210 LEU A N 1
ATOM 1710 C CA . LEU A 1 210 ? -2.932 -3.996 19.564 1.00 90.00 210 LEU A CA 1
ATOM 1711 C C . LEU A 1 210 ? -2.757 -5.207 20.482 1.00 90.00 210 LEU A C 1
ATOM 1713 O O . LEU A 1 210 ? -1.629 -5.598 20.784 1.00 90.00 210 LEU A O 1
ATOM 1717 N N . ASN A 1 211 ? -3.861 -5.819 20.909 1.00 91.06 211 ASN A N 1
ATOM 1718 C CA . ASN A 1 211 ? -3.828 -7.009 21.757 1.00 91.06 211 ASN A CA 1
ATOM 1719 C C . ASN A 1 211 ? -3.113 -8.169 21.049 1.00 91.06 211 ASN A C 1
ATOM 1721 O O . ASN A 1 211 ? -2.282 -8.850 21.654 1.00 91.06 211 ASN A O 1
ATOM 1725 N N . GLY A 1 212 ? -3.392 -8.350 19.758 1.00 88.75 212 GLY A N 1
ATOM 1726 C CA . GLY A 1 212 ? -2.727 -9.331 18.911 1.00 88.75 212 GLY A CA 1
ATOM 1727 C C . GLY A 1 212 ? -1.221 -9.100 18.771 1.00 88.75 212 GLY A C 1
ATOM 1728 O O . GLY A 1 212 ? -0.427 -10.016 19.001 1.00 88.75 212 GLY A O 1
ATOM 1729 N N . LEU A 1 213 ? -0.818 -7.865 18.454 1.00 85.38 213 LEU A N 1
ATOM 1730 C CA . LEU A 1 213 ? 0.591 -7.477 18.334 1.00 85.38 213 LEU A CA 1
ATOM 1731 C C . LEU A 1 213 ? 1.354 -7.653 19.650 1.00 85.38 213 LEU A C 1
ATOM 1733 O O . LEU A 1 213 ? 2.461 -8.189 19.643 1.00 85.38 213 LEU A O 1
ATOM 1737 N N . ASN A 1 214 ? 0.763 -7.258 20.780 1.00 88.69 214 ASN A N 1
ATOM 1738 C CA . ASN A 1 214 ? 1.376 -7.426 22.098 1.00 88.69 214 ASN A CA 1
ATOM 1739 C C . ASN A 1 214 ? 1.598 -8.905 22.438 1.00 88.69 214 ASN A C 1
ATOM 1741 O O . ASN A 1 214 ? 2.704 -9.281 22.819 1.00 88.69 214 ASN A O 1
ATOM 1745 N N . ALA A 1 215 ? 0.603 -9.766 22.201 1.00 88.81 215 ALA A N 1
ATOM 1746 C CA . ALA A 1 215 ? 0.751 -11.205 22.417 1.00 88.81 215 ALA A CA 1
ATOM 1747 C C . ALA A 1 215 ? 1.872 -11.817 21.552 1.00 88.81 215 ALA A C 1
ATOM 1749 O O . ALA A 1 215 ? 2.611 -12.699 22.004 1.00 88.81 215 ALA A O 1
ATOM 1750 N N . ALA A 1 216 ? 2.031 -11.341 20.314 1.00 83.62 216 ALA A N 1
ATOM 1751 C CA . ALA A 1 216 ? 3.111 -11.769 19.433 1.00 83.62 216 ALA A CA 1
ATOM 1752 C C . ALA A 1 216 ? 4.488 -11.289 19.917 1.00 83.62 216 ALA A C 1
ATOM 1754 O O . ALA A 1 216 ? 5.428 -12.085 19.952 1.00 83.62 216 ALA A O 1
ATOM 1755 N N . ILE A 1 217 ? 4.609 -10.025 20.338 1.00 83.88 217 ILE A N 1
ATOM 1756 C CA . ILE A 1 217 ? 5.837 -9.467 20.925 1.00 83.88 217 ILE A CA 1
ATOM 1757 C C . ILE A 1 217 ? 6.247 -10.271 22.165 1.00 83.88 217 ILE A C 1
ATOM 1759 O O . ILE A 1 217 ? 7.389 -10.728 22.241 1.00 83.88 217 ILE A O 1
ATOM 1763 N N . ASP A 1 218 ? 5.317 -10.514 23.091 1.00 87.25 218 ASP A N 1
ATOM 1764 C CA . ASP A 1 218 ? 5.573 -11.266 24.323 1.00 87.25 218 ASP A CA 1
ATOM 1765 C C . ASP A 1 218 ? 6.072 -12.682 24.021 1.00 87.25 218 ASP A C 1
ATOM 1767 O O . ASP A 1 218 ? 7.077 -13.136 24.578 1.00 87.25 218 ASP A O 1
ATOM 1771 N N . LYS A 1 219 ? 5.422 -13.372 23.076 1.00 84.69 219 LYS A N 1
ATOM 1772 C CA . LYS A 1 219 ? 5.826 -14.716 22.644 1.00 84.69 219 LYS A CA 1
ATOM 1773 C C . LYS A 1 219 ? 7.250 -14.738 22.083 1.00 84.69 219 LYS A C 1
ATOM 1775 O O . LYS A 1 219 ? 7.994 -15.682 22.371 1.00 84.69 219 LYS A O 1
ATOM 1780 N N . ARG A 1 220 ? 7.624 -13.725 21.292 1.00 76.81 220 ARG A N 1
ATOM 1781 C CA . ARG A 1 220 ? 8.967 -13.592 20.707 1.00 76.81 220 ARG A CA 1
ATOM 1782 C C . ARG A 1 220 ? 10.005 -13.321 21.785 1.00 76.81 220 ARG A C 1
ATOM 1784 O O . ARG A 1 220 ? 10.988 -14.054 21.871 1.00 76.81 220 ARG A O 1
ATOM 1791 N N . LEU A 1 221 ? 9.767 -12.336 22.651 1.00 82.38 221 LEU A N 1
ATOM 1792 C CA . LEU A 1 221 ? 10.673 -11.985 23.750 1.00 82.38 221 LEU A CA 1
ATOM 1793 C C . LEU A 1 221 ? 10.874 -13.142 24.741 1.00 82.38 221 LEU A C 1
ATOM 1795 O O . LEU A 1 221 ? 11.973 -13.304 25.271 1.00 82.38 221 LEU A O 1
ATOM 1799 N N . ALA A 1 222 ? 9.858 -13.985 24.944 1.00 84.38 222 ALA A N 1
ATOM 1800 C CA . ALA A 1 222 ? 9.968 -15.199 25.748 1.00 84.38 222 ALA A CA 1
ATOM 1801 C C . ALA A 1 222 ? 10.821 -16.303 25.086 1.00 84.38 222 ALA A C 1
ATOM 1803 O O . ALA A 1 222 ? 11.360 -17.155 25.791 1.00 84.38 222 ALA A O 1
ATOM 1804 N N . ASN A 1 223 ? 10.964 -16.304 23.752 1.00 75.06 223 ASN A N 1
ATOM 1805 C CA . ASN A 1 223 ? 11.638 -17.361 22.987 1.00 75.06 223 ASN A CA 1
ATOM 1806 C C . ASN A 1 223 ? 12.625 -16.829 21.920 1.00 75.06 223 ASN A C 1
ATOM 1808 O O . ASN A 1 223 ? 12.499 -17.171 20.741 1.00 75.06 223 ASN A O 1
ATOM 1812 N N . PRO A 1 224 ? 13.682 -16.090 22.303 1.00 65.19 224 PRO A N 1
ATOM 1813 C CA . PRO A 1 224 ? 14.569 -15.367 21.377 1.00 65.19 224 PRO A CA 1
ATOM 1814 C C . PRO A 1 224 ? 15.444 -16.238 20.448 1.00 65.19 224 PRO A C 1
ATOM 1816 O O . PRO A 1 224 ? 16.305 -15.718 19.743 1.00 65.19 224 PRO A O 1
ATOM 1819 N N . LYS A 1 225 ? 15.281 -17.569 20.461 1.00 60.28 225 LYS A N 1
ATOM 1820 C CA . LYS A 1 225 ? 16.077 -18.535 19.674 1.00 60.28 225 LYS A CA 1
ATOM 1821 C C . LYS A 1 225 ? 15.254 -19.581 18.907 1.00 60.28 225 LYS A C 1
ATOM 1823 O O . LYS A 1 225 ? 15.857 -20.400 18.222 1.00 60.28 225 LYS A O 1
ATOM 1828 N N . ASN A 1 226 ? 13.922 -19.595 19.040 1.00 48.75 226 ASN A N 1
ATOM 1829 C CA . ASN A 1 226 ? 13.062 -20.624 18.426 1.00 48.75 226 ASN A CA 1
ATOM 1830 C C . ASN A 1 226 ? 12.434 -20.206 17.090 1.00 48.75 226 ASN A C 1
ATOM 1832 O O . ASN A 1 226 ? 11.812 -21.034 16.428 1.00 48.75 226 ASN A O 1
ATOM 1836 N N . ASP A 1 227 ? 12.643 -18.966 16.660 1.00 50.84 227 ASP A N 1
ATOM 1837 C CA . ASP A 1 227 ? 12.365 -18.575 15.286 1.00 50.84 227 ASP A CA 1
ATOM 1838 C C . ASP A 1 227 ? 13.537 -19.106 14.446 1.00 50.84 227 ASP A C 1
ATOM 1840 O O . ASP A 1 227 ? 14.597 -18.481 14.372 1.00 50.84 227 ASP A O 1
ATOM 1844 N N . GLY A 1 228 ? 13.394 -20.317 13.891 1.00 44.84 228 GLY A N 1
ATOM 1845 C CA . GLY A 1 228 ? 14.355 -20.892 12.941 1.00 44.84 228 GLY A CA 1
ATOM 1846 C C . GLY A 1 228 ? 14.658 -19.931 11.779 1.00 44.84 228 GLY A C 1
ATOM 1847 O O . GLY A 1 228 ? 13.996 -18.900 11.656 1.00 44.84 228 GLY A O 1
ATOM 1848 N N . PRO A 1 229 ? 15.654 -20.227 10.919 1.00 40.97 229 PRO A N 1
ATOM 1849 C CA . PRO A 1 229 ? 16.001 -19.355 9.798 1.00 40.97 229 PRO A CA 1
ATOM 1850 C C . PRO A 1 229 ? 14.739 -18.968 9.018 1.00 40.97 229 PRO A C 1
ATOM 1852 O O . PRO A 1 229 ? 14.118 -19.804 8.366 1.00 40.97 229 PRO A O 1
ATOM 1855 N N . GLN A 1 230 ? 14.352 -17.697 9.140 1.00 47.88 230 GLN A N 1
ATOM 1856 C CA . GLN A 1 230 ? 13.203 -17.127 8.450 1.00 47.88 230 GLN A CA 1
ATOM 1857 C C . GLN A 1 230 ? 13.515 -17.204 6.948 1.00 47.88 230 GLN A C 1
ATOM 1859 O O . GLN A 1 230 ? 14.574 -16.703 6.533 1.00 47.88 230 GLN A O 1
ATOM 1864 N N . PRO A 1 231 ? 12.686 -17.884 6.135 1.00 37.53 231 PRO A N 1
ATOM 1865 C CA . PRO A 1 231 ? 12.985 -18.090 4.728 1.00 37.53 231 PRO A CA 1
ATOM 1866 C C . PRO A 1 231 ? 13.113 -16.728 4.043 1.00 37.53 231 PRO A C 1
ATOM 1868 O O . PRO A 1 231 ? 12.162 -15.976 3.902 1.00 37.53 231 PRO A O 1
ATOM 1871 N N . SER A 1 232 ? 14.337 -16.404 3.646 1.00 39.62 232 SER A N 1
ATOM 1872 C CA . SER A 1 232 ? 14.695 -15.229 2.847 1.00 39.62 232 SER A CA 1
ATOM 1873 C C . SER A 1 232 ? 15.501 -15.707 1.648 1.00 39.62 232 SER A C 1
ATOM 1875 O O . SER A 1 232 ? 16.657 -15.332 1.438 1.00 39.62 232 SER A O 1
ATOM 1877 N N . ALA A 1 233 ? 14.905 -16.644 0.921 1.00 31.92 233 ALA A N 1
ATOM 1878 C CA . ALA A 1 233 ? 15.407 -17.099 -0.357 1.00 31.92 233 ALA A CA 1
ATOM 1879 C C . ALA A 1 233 ? 14.305 -16.898 -1.395 1.00 31.92 233 ALA A C 1
ATOM 1881 O O . ALA A 1 233 ? 13.771 -17.859 -1.936 1.00 31.92 233 ALA A O 1
ATOM 1882 N N . ILE A 1 234 ? 13.983 -15.632 -1.663 1.00 36.56 234 ILE A N 1
ATOM 1883 C CA . ILE A 1 234 ? 13.711 -15.243 -3.042 1.00 36.56 234 ILE A CA 1
ATOM 1884 C C . ILE A 1 234 ? 15.105 -15.050 -3.655 1.00 36.56 234 ILE A C 1
ATOM 1886 O O . ILE A 1 234 ? 15.851 -14.175 -3.210 1.00 36.56 234 ILE A O 1
ATOM 1890 N N . PRO A 1 235 ? 15.552 -15.915 -4.576 1.00 27.72 235 PRO A N 1
ATOM 1891 C CA . PRO A 1 235 ? 16.807 -15.698 -5.271 1.00 27.72 235 PRO A CA 1
ATOM 1892 C C . PRO A 1 235 ? 16.617 -14.525 -6.236 1.00 27.72 235 PRO A C 1
ATOM 1894 O O . PRO A 1 235 ? 15.875 -14.646 -7.206 1.00 27.72 235 PRO A O 1
ATOM 1897 N N . GLY A 1 236 ? 17.300 -13.411 -5.987 1.00 30.17 236 GLY A N 1
ATOM 1898 C CA . GLY A 1 236 ? 17.423 -12.318 -6.952 1.00 30.17 236 GLY A CA 1
ATOM 1899 C C . GLY A 1 236 ? 17.083 -10.962 -6.353 1.00 30.17 236 GLY A C 1
ATOM 1900 O O . GLY A 1 236 ? 15.994 -10.753 -5.839 1.00 30.17 236 GLY A O 1
ATOM 1901 N N . ALA A 1 237 ? 18.046 -10.049 -6.433 1.00 32.41 237 ALA A N 1
ATOM 1902 C CA . ALA A 1 237 ? 17.943 -8.663 -6.015 1.00 32.41 237 ALA A CA 1
ATOM 1903 C C . ALA A 1 237 ? 16.743 -7.955 -6.663 1.00 32.41 237 ALA A C 1
ATOM 1905 O O . ALA A 1 237 ? 16.804 -7.557 -7.821 1.00 32.41 237 ALA A O 1
ATOM 1906 N N . VAL A 1 238 ? 15.672 -7.761 -5.902 1.00 37.81 238 VAL A N 1
ATOM 1907 C CA . VAL A 1 238 ? 14.553 -6.872 -6.229 1.00 37.81 238 VAL A CA 1
ATOM 1908 C C . VAL A 1 238 ? 14.070 -6.306 -4.892 1.00 37.81 238 VAL A C 1
ATOM 1910 O O . VAL A 1 238 ? 14.146 -7.006 -3.895 1.00 37.81 238 VAL A O 1
ATOM 1913 N N . PHE A 1 239 ? 13.597 -5.058 -4.841 1.00 44.25 239 PHE A N 1
ATOM 1914 C CA . PHE A 1 239 ? 13.095 -4.347 -3.642 1.00 44.25 239 PHE A CA 1
ATOM 1915 C C . PHE A 1 239 ? 14.126 -3.550 -2.819 1.00 44.25 239 PHE A C 1
ATOM 1917 O O . PHE A 1 239 ? 14.309 -3.761 -1.621 1.00 44.25 239 PHE A O 1
ATOM 1924 N N . PHE A 1 240 ? 14.723 -2.530 -3.448 1.00 33.19 240 PHE A N 1
ATOM 1925 C CA . PHE A 1 240 ? 15.471 -1.482 -2.736 1.00 33.19 240 PHE A CA 1
ATOM 1926 C C . PHE A 1 240 ? 14.756 -0.125 -2.613 1.00 33.19 240 PHE A C 1
ATOM 1928 O O . PHE A 1 240 ? 15.367 0.808 -2.123 1.00 33.19 240 PHE A O 1
ATOM 1935 N N . SER A 1 241 ? 13.473 0.042 -2.968 1.00 34.53 241 SER A N 1
ATOM 1936 C CA . SER A 1 241 ? 12.860 1.384 -2.825 1.00 34.53 241 SER A CA 1
ATOM 1937 C C . SER A 1 241 ? 11.426 1.490 -2.331 1.00 34.53 241 SER A C 1
ATOM 1939 O O . SER A 1 241 ? 10.876 2.583 -2.405 1.00 34.53 241 SER A O 1
ATOM 1941 N N . LEU A 1 242 ? 10.848 0.457 -1.703 1.00 34.88 242 LEU A N 1
ATOM 1942 C CA . LEU A 1 242 ? 9.714 0.714 -0.797 1.00 34.88 242 LEU A CA 1
ATOM 1943 C C . LEU A 1 242 ? 9.759 -0.040 0.535 1.00 34.88 242 LEU A C 1
ATOM 1945 O O . LEU A 1 242 ? 9.432 0.587 1.528 1.00 34.88 242 LEU A O 1
ATOM 1949 N N . PHE A 1 243 ? 10.262 -1.276 0.625 1.00 38.22 243 PHE A N 1
ATOM 1950 C CA . PHE A 1 243 ? 10.674 -1.880 1.903 1.00 38.22 243 PHE A CA 1
ATOM 1951 C C . PHE A 1 243 ? 11.797 -2.881 1.648 1.00 38.22 243 PHE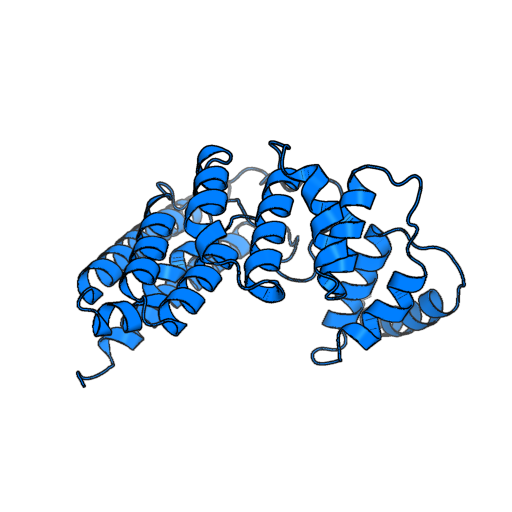 A C 1
ATOM 1953 O O . PHE A 1 243 ? 11.673 -3.768 0.810 1.00 38.22 243 PHE A O 1
ATOM 1960 N N . ALA A 1 244 ? 12.911 -2.667 2.342 1.00 38.34 244 ALA A N 1
ATOM 1961 C CA . ALA A 1 244 ? 14.181 -3.320 2.099 1.00 38.34 244 ALA A CA 1
ATOM 1962 C C . ALA A 1 244 ? 14.111 -4.845 2.229 1.00 38.34 244 ALA A C 1
ATOM 1964 O O . ALA A 1 244 ? 13.601 -5.387 3.217 1.00 38.34 244 ALA A O 1
ATOM 1965 N N . ASP A 1 245 ? 14.816 -5.516 1.324 1.00 38.06 245 ASP A N 1
ATOM 1966 C CA . ASP A 1 245 ? 15.310 -6.886 1.472 1.00 38.06 245 ASP A CA 1
ATOM 1967 C C . ASP A 1 245 ? 16.418 -6.980 2.549 1.00 38.06 245 ASP A C 1
ATOM 1969 O O . ASP A 1 245 ? 17.430 -7.676 2.436 1.00 38.06 245 ASP A O 1
ATOM 1973 N N . ARG 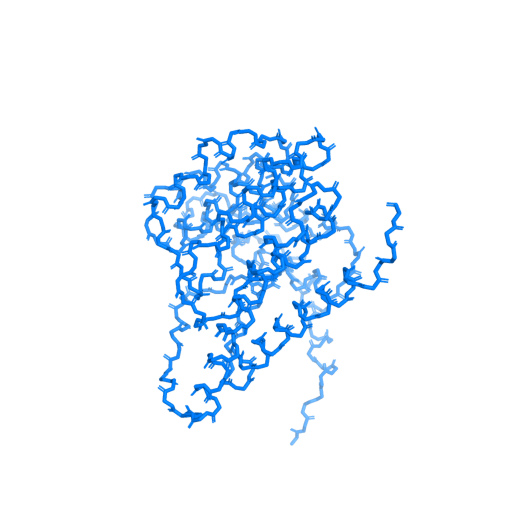A 1 246 ? 16.252 -6.233 3.650 1.00 40.19 246 ARG A N 1
ATOM 1974 C CA . ARG A 1 246 ? 17.041 -6.438 4.851 1.00 40.19 246 ARG A CA 1
ATOM 1975 C C . ARG A 1 246 ? 16.513 -7.725 5.468 1.00 40.19 246 ARG A C 1
ATOM 1977 O O . ARG A 1 246 ? 15.351 -7.802 5.883 1.00 40.19 246 ARG A O 1
ATOM 1984 N N . LYS A 1 247 ? 17.371 -8.744 5.528 1.00 47.31 247 LYS A N 1
ATOM 1985 C CA . LYS A 1 247 ? 17.193 -9.860 6.459 1.00 47.31 247 LYS A CA 1
ATOM 1986 C C . LYS A 1 247 ? 17.249 -9.260 7.856 1.00 47.31 247 LYS A C 1
ATOM 1988 O O . LYS A 1 247 ? 18.328 -9.126 8.422 1.00 47.31 247 LYS A O 1
ATOM 1993 N N . LEU A 1 248 ? 16.098 -8.801 8.338 1.00 47.47 248 LEU A N 1
ATOM 1994 C CA . LEU A 1 248 ? 15.963 -8.324 9.699 1.00 47.47 248 LEU A CA 1
ATOM 1995 C C . LEU A 1 248 ? 16.298 -9.512 10.594 1.00 47.47 248 LEU A C 1
ATOM 1997 O O . LEU A 1 248 ? 15.754 -10.608 10.412 1.00 47.47 248 LEU A O 1
ATOM 2001 N N . ASP A 1 249 ? 17.235 -9.320 11.512 1.00 56.00 249 ASP A N 1
ATOM 2002 C CA . ASP A 1 249 ? 17.445 -10.310 12.555 1.00 56.00 249 ASP A CA 1
ATOM 2003 C C . ASP A 1 249 ? 16.241 -10.336 13.517 1.00 56.00 249 ASP A C 1
ATOM 2005 O O . ASP A 1 249 ? 15.293 -9.552 13.404 1.00 56.00 249 ASP A O 1
ATOM 2009 N N . PHE A 1 250 ? 16.243 -11.277 14.459 1.00 59.84 250 PHE A N 1
ATOM 2010 C CA . PHE A 1 250 ? 15.169 -11.419 15.443 1.00 59.84 250 PHE A CA 1
ATOM 2011 C C . PHE A 1 250 ? 14.837 -10.097 16.170 1.00 59.84 250 PHE A C 1
ATOM 2013 O O . PHE A 1 250 ? 13.661 -9.780 16.381 1.00 59.84 250 PHE A O 1
ATOM 2020 N N . TYR A 1 251 ? 15.854 -9.315 16.544 1.00 64.62 251 TYR A N 1
ATOM 2021 C CA . TYR A 1 251 ? 15.668 -8.063 17.274 1.00 64.62 251 TYR A CA 1
ATOM 2022 C C . TYR A 1 251 ? 15.148 -6.959 16.360 1.00 64.62 251 TYR A C 1
ATOM 2024 O O . TYR A 1 251 ? 14.289 -6.183 16.774 1.00 64.62 251 TYR A O 1
ATOM 2032 N N . GLU A 1 252 ? 15.611 -6.915 15.113 1.00 63.44 252 GLU A N 1
ATOM 2033 C CA . GLU A 1 252 ? 15.121 -5.969 14.114 1.00 63.44 252 GLU A CA 1
ATOM 2034 C C . GLU A 1 252 ? 13.651 -6.233 13.756 1.00 63.44 252 GLU A C 1
ATOM 2036 O O . GLU A 1 252 ? 12.861 -5.292 13.725 1.00 63.44 252 GLU A O 1
ATOM 2041 N N . TRP A 1 253 ? 13.232 -7.496 13.608 1.00 66.00 253 TRP A N 1
ATOM 2042 C CA . TRP A 1 253 ? 11.810 -7.835 13.451 1.00 66.00 253 TRP A CA 1
ATOM 2043 C C . TRP A 1 253 ? 10.986 -7.439 14.673 1.00 66.00 253 TRP A C 1
ATOM 2045 O O . TRP A 1 253 ? 9.923 -6.843 14.529 1.00 66.00 253 TRP A O 1
ATOM 2055 N N . THR A 1 254 ? 11.467 -7.754 15.876 1.00 68.19 254 THR A N 1
ATOM 2056 C CA . THR A 1 254 ? 10.767 -7.389 17.117 1.00 68.19 254 THR A CA 1
ATOM 2057 C C . THR A 1 254 ? 10.628 -5.867 17.244 1.00 68.19 254 THR A C 1
ATOM 2059 O O . THR A 1 254 ? 9.587 -5.375 17.677 1.00 68.19 254 THR A O 1
ATOM 2062 N N . ALA A 1 255 ? 11.627 -5.103 16.794 1.00 73.25 255 ALA A N 1
ATOM 2063 C CA . ALA A 1 255 ? 11.555 -3.648 16.747 1.00 73.25 255 ALA A CA 1
ATOM 2064 C C . ALA A 1 255 ? 10.486 -3.133 15.766 1.00 73.25 255 ALA A C 1
ATOM 2066 O O . ALA A 1 255 ? 9.800 -2.171 16.101 1.00 73.25 255 ALA A O 1
ATOM 2067 N N . GLU A 1 256 ? 10.294 -3.758 14.598 1.00 71.25 256 GLU A N 1
ATOM 2068 C CA . GLU A 1 256 ? 9.215 -3.363 13.672 1.00 71.25 256 GLU A CA 1
ATOM 2069 C C . GLU A 1 256 ? 7.819 -3.603 14.265 1.00 71.25 256 GLU A C 1
ATOM 2071 O O . GLU A 1 256 ? 6.934 -2.764 14.108 1.00 71.25 256 GLU A O 1
ATOM 2076 N N . PHE A 1 257 ? 7.624 -4.698 15.010 1.00 73.50 257 PHE A N 1
ATOM 2077 C CA . PHE A 1 257 ? 6.377 -4.931 15.751 1.00 73.50 257 PHE A CA 1
ATOM 2078 C C . PHE A 1 257 ? 6.109 -3.832 16.777 1.00 73.50 257 PHE A C 1
ATOM 2080 O O . PHE A 1 257 ? 4.999 -3.308 16.847 1.00 73.50 257 PHE A O 1
ATOM 2087 N N . ILE A 1 258 ? 7.133 -3.477 17.556 1.00 76.69 258 ILE A N 1
ATOM 2088 C CA . ILE A 1 258 ? 7.041 -2.421 18.566 1.00 76.69 258 ILE A CA 1
ATOM 2089 C C . ILE A 1 258 ? 6.713 -1.079 17.904 1.00 76.69 258 ILE A C 1
ATOM 2091 O O . ILE A 1 258 ? 5.779 -0.411 18.330 1.00 76.69 258 ILE A O 1
ATOM 2095 N N . ARG A 1 259 ? 7.398 -0.708 16.813 1.00 77.50 259 ARG A N 1
ATOM 2096 C CA . ARG A 1 259 ? 7.106 0.540 16.084 1.00 77.50 259 ARG A CA 1
ATOM 2097 C C . ARG A 1 259 ? 5.681 0.583 15.545 1.00 77.50 259 ARG A C 1
ATOM 2099 O O . ARG A 1 259 ? 5.051 1.637 15.575 1.00 77.50 259 ARG A O 1
ATOM 2106 N N . LEU A 1 260 ? 5.180 -0.541 15.035 1.00 77.56 260 LEU A N 1
ATOM 2107 C CA . LEU A 1 260 ? 3.817 -0.636 14.525 1.00 77.56 260 LEU A CA 1
ATOM 2108 C C . LEU A 1 260 ? 2.785 -0.478 15.646 1.00 77.56 260 LEU A C 1
ATOM 2110 O O . LEU A 1 260 ? 1.850 0.306 15.492 1.00 77.56 260 LEU A O 1
ATOM 2114 N N . ARG A 1 261 ? 2.988 -1.157 16.782 1.00 85.31 261 ARG A N 1
ATOM 2115 C CA . ARG A 1 261 ? 2.175 -0.979 17.992 1.00 85.31 261 ARG A CA 1
ATOM 2116 C C . ARG A 1 261 ? 2.166 0.485 18.432 1.00 85.31 261 ARG A C 1
ATOM 2118 O O . ARG A 1 261 ? 1.094 1.066 18.554 1.00 85.31 261 ARG A O 1
ATOM 2125 N N . ASP A 1 262 ? 3.341 1.089 18.597 1.00 83.50 262 ASP A N 1
ATOM 2126 C CA . ASP A 1 262 ? 3.479 2.472 19.070 1.00 83.50 262 ASP A CA 1
ATOM 2127 C C . ASP A 1 262 ? 2.791 3.466 18.114 1.00 83.50 262 ASP A C 1
ATOM 2129 O O . ASP A 1 262 ? 2.169 4.435 18.549 1.00 83.50 262 ASP A O 1
ATOM 2133 N N . ARG A 1 263 ? 2.843 3.213 16.796 1.00 81.38 263 ARG A N 1
ATOM 2134 C CA . ARG A 1 263 ? 2.123 4.010 15.789 1.00 81.38 263 ARG A CA 1
ATOM 2135 C C . ARG A 1 263 ? 0.604 3.914 15.958 1.00 81.38 263 ARG A C 1
ATOM 2137 O O . ARG A 1 263 ? -0.072 4.933 15.838 1.00 81.38 263 ARG A O 1
ATOM 2144 N N . ILE A 1 264 ? 0.076 2.718 16.216 1.00 82.12 264 ILE A N 1
ATOM 2145 C CA . ILE A 1 264 ? -1.361 2.501 16.438 1.00 82.12 264 ILE A CA 1
ATOM 2146 C C . ILE A 1 264 ? -1.803 3.184 17.738 1.00 82.12 264 ILE A C 1
ATOM 2148 O O . ILE A 1 264 ? -2.795 3.912 17.735 1.00 82.12 264 ILE A O 1
ATOM 2152 N N . GLU A 1 265 ? -1.036 3.031 18.823 1.00 86.69 265 GLU A N 1
ATOM 2153 C CA . GLU A 1 265 ? -1.295 3.701 20.106 1.00 86.69 265 GLU A CA 1
ATOM 2154 C C . GLU A 1 265 ? -1.327 5.228 19.954 1.00 86.69 265 GLU A C 1
ATOM 2156 O O . GLU A 1 265 ? -2.247 5.886 20.445 1.00 86.69 265 GLU A O 1
ATOM 2161 N N . ALA A 1 266 ? -0.366 5.797 19.218 1.00 83.56 266 ALA A N 1
ATOM 2162 C CA . ALA A 1 266 ? -0.331 7.227 18.928 1.00 83.56 266 ALA A CA 1
ATOM 2163 C C . ALA A 1 266 ? -1.543 7.689 18.097 1.00 83.56 266 ALA A C 1
ATOM 2165 O O . ALA A 1 266 ? -2.078 8.774 18.346 1.00 83.56 266 ALA A O 1
ATOM 2166 N N . GLY A 1 267 ? -1.997 6.872 17.140 1.00 78.94 267 GLY A N 1
ATOM 2167 C CA . GLY A 1 267 ? -3.195 7.140 16.340 1.00 78.94 267 GLY A CA 1
ATOM 2168 C C . GLY A 1 267 ? -4.461 7.227 17.197 1.00 78.94 267 GLY A C 1
ATOM 2169 O O . GLY A 1 267 ? -5.170 8.231 17.137 1.00 78.94 267 GLY A O 1
ATOM 2170 N N . ILE A 1 268 ? -4.684 6.240 18.072 1.00 80.81 268 ILE A N 1
ATOM 2171 C CA . ILE A 1 268 ? -5.821 6.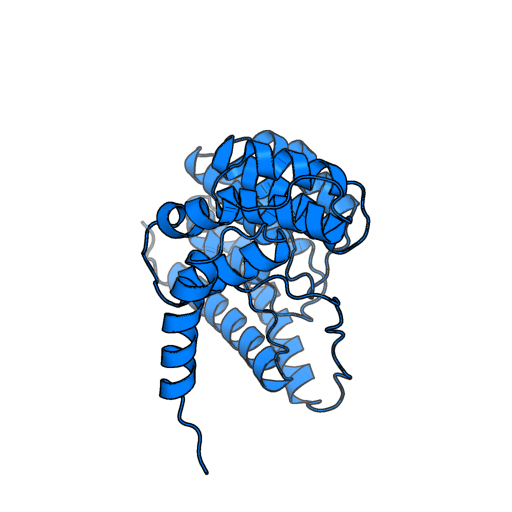225 19.013 1.00 80.81 268 ILE A CA 1
ATOM 2172 C C . ILE A 1 268 ? -5.758 7.426 19.966 1.00 80.81 268 ILE A C 1
ATOM 2174 O O . ILE A 1 268 ? -6.753 8.121 20.174 1.00 80.81 268 ILE A O 1
ATOM 2178 N N . ALA A 1 269 ? -4.584 7.702 20.544 1.00 83.06 269 ALA A N 1
ATOM 2179 C CA . ALA A 1 269 ? -4.409 8.817 21.474 1.00 83.06 269 ALA A CA 1
ATOM 2180 C C . ALA A 1 269 ? -4.692 10.176 20.814 1.00 83.06 269 ALA A C 1
ATOM 2182 O O . ALA A 1 269 ? -5.296 11.050 21.434 1.00 83.06 269 ALA A O 1
ATOM 2183 N N . THR A 1 270 ? -4.288 10.344 19.551 1.00 81.75 270 THR A N 1
ATOM 2184 C CA . THR A 1 270 ? -4.553 11.565 18.779 1.00 81.75 270 THR A CA 1
ATOM 2185 C C . THR A 1 270 ? -6.046 11.769 18.548 1.00 81.75 270 THR A C 1
ATOM 2187 O O . THR A 1 270 ? -6.526 12.892 18.690 1.00 81.75 270 THR A O 1
ATOM 2190 N N . ALA A 1 271 ? -6.778 10.703 18.227 1.00 74.19 271 ALA A N 1
ATOM 2191 C CA . ALA A 1 271 ? -8.216 10.768 17.995 1.00 74.19 271 ALA A CA 1
ATOM 2192 C C . ALA A 1 271 ? -8.987 11.139 19.277 1.00 74.19 271 ALA A C 1
ATOM 2194 O O . ALA A 1 271 ? -9.692 12.145 19.306 1.00 74.19 271 ALA A O 1
ATOM 2195 N N . ARG A 1 272 ? -8.696 10.465 20.402 1.00 74.75 272 ARG A N 1
ATOM 2196 C CA . ARG A 1 272 ? -9.267 10.785 21.730 1.00 74.75 272 ARG A CA 1
ATOM 2197 C C . ARG A 1 272 ? -8.951 12.205 22.222 1.00 74.75 272 ARG A C 1
ATOM 2199 O O . ARG A 1 272 ? -9.661 12.744 23.068 1.00 74.75 272 ARG A O 1
ATOM 2206 N N . GLY A 1 273 ? -7.852 12.790 21.746 1.00 68.25 273 GLY A N 1
ATOM 2207 C CA . GLY A 1 273 ? -7.402 14.134 22.102 1.00 68.25 273 GLY A CA 1
ATOM 2208 C C . GLY A 1 273 ? -8.082 15.266 21.328 1.00 68.25 273 GLY A C 1
ATOM 2209 O O . GLY A 1 273 ? -7.835 16.428 21.657 1.00 68.25 273 GLY A O 1
ATOM 2210 N N . ARG A 1 274 ? -8.913 14.973 20.316 1.00 58.50 274 ARG A N 1
ATOM 2211 C CA . ARG A 1 274 ? -9.694 15.989 19.598 1.00 58.50 274 ARG A CA 1
ATOM 2212 C C . ARG A 1 274 ? -10.984 16.277 20.380 1.00 58.50 274 ARG A C 1
ATOM 2214 O O . ARG A 1 274 ? -11.863 15.422 20.424 1.00 58.50 274 ARG A O 1
ATOM 2221 N N . PRO A 1 275 ? -11.128 17.449 21.030 1.00 42.44 275 PRO A N 1
ATOM 2222 C CA . PRO A 1 275 ? -12.404 17.825 21.625 1.00 42.44 275 PRO A CA 1
ATOM 2223 C C . PRO A 1 275 ? -13.453 17.946 20.514 1.00 42.44 275 PRO A C 1
ATOM 2225 O O . PRO A 1 275 ? -13.172 18.562 19.486 1.00 42.44 275 PRO A O 1
ATOM 2228 N N . GLY A 1 276 ? -14.627 17.344 20.738 1.00 44.41 276 GLY A N 1
ATOM 2229 C CA . GLY A 1 276 ? -15.738 17.308 19.786 1.00 44.41 276 GLY A CA 1
ATOM 2230 C C . GLY A 1 276 ? -16.010 18.677 19.166 1.00 44.41 276 GLY A C 1
ATOM 2231 O O . GLY A 1 276 ? -16.261 19.647 19.888 1.00 44.41 276 GLY A O 1
ATOM 2232 N N . GLN A 1 277 ? -15.899 18.731 17.840 1.00 38.50 277 GLN A N 1
ATOM 2233 C CA . GLN A 1 277 ? -16.441 19.807 17.016 1.00 38.50 277 GLN A CA 1
ATOM 2234 C C . GLN A 1 277 ? -17.894 19.496 16.674 1.00 38.50 277 GLN A C 1
ATOM 2236 O O . GLN A 1 277 ? -18.200 18.299 16.479 1.00 38.50 277 GLN A O 1
#

Sequence (277 aa):
MKCTPKLFATCLVLILPLAVQADQDLLPSEITILVNHALEAQPGVDRNSITTPLIARMQTDDLPNLERFMKGEVHFLHLQPEESRDEYWEFRNRDDDLGRVAWQRLMVIRINAFQMVDELLDRDIPRYEERFDVRADDRHGISFPVQRTAEVLAERDDAGRALDLIAHHVRLHDRFDAPYSAYALSSQFQSLAEENGRGEEFEELAQWVLNGLNAAIDKRLANPKNDGPQPSAIPGAVFFSLFADRKLDFYEWTAEFIRLRDRIEAGIATARGRPGQ

Solvent-accessible surface area (backbone atoms only — not comparable to full-atom values): 15748 Å² total; per-residue (Å²): 136,85,87,56,80,68,60,59,56,60,54,50,69,49,43,57,59,54,60,72,69,48,98,60,74,34,53,25,48,58,44,46,53,52,44,33,54,50,46,69,77,40,74,88,60,65,60,56,78,62,33,53,75,47,60,79,29,44,60,84,72,95,61,54,74,68,42,41,50,26,38,15,51,40,28,49,71,55,70,34,56,65,66,14,40,61,40,28,60,77,33,53,86,46,94,49,72,65,13,48,40,23,46,35,49,48,45,43,39,32,46,76,77,64,64,43,47,67,57,36,67,78,45,50,51,57,52,44,58,74,72,42,80,84,52,45,82,46,90,50,56,53,48,62,47,52,49,54,45,25,51,55,29,40,76,67,76,35,48,68,62,18,51,52,52,52,55,50,61,51,64,67,56,91,63,44,85,38,71,43,75,47,63,40,46,39,27,72,45,30,59,64,26,44,81,68,78,38,32,68,62,30,48,52,50,32,51,53,46,44,54,39,43,49,54,38,52,52,56,43,72,75,41,85,77,73,76,62,90,73,89,81,76,75,88,70,91,69,49,75,78,86,65,66,76,63,82,61,49,76,67,54,48,52,47,47,38,49,53,50,46,52,51,32,54,51,32,49,53,54,50,74,65,56,76,88,126

Mean predicted aligned error: 10.46 Å

Foldseek 3Di:
DDDDPVVVVVVLVVVLVVVLPDLAADQLQRLQVQLLVVCVNDPPPDSLVRLVSNLVRYDDPPDDLVSLLSQLVSCVSNVNLVSNLVSLVVLCPDLDLSNLLSLLSNLVSCCPVPVVLVCCVVPSVVVSCVRDQDDQPPPSHNLVSLQSSLVVCVVVVNNVVSVVSLLVVLVSDPADQALHLSLLSLLVCLQSCVVVVNNVVSVVSNVVSLVRLVVNLVVCVVPVDPPPQDDLPPPGDDDSPDDDSPPQHSVSRSVSSVVSSVSSVVSNVVSVPDDDD

Secondary structure (DSSP, 8-state):
----THHHHHHHHHHHHHHHT----B-HHHHHHHHHHHHHHSTTS-HHHHHHHHHTTB--SS--HHHHHHHHHHHHHTT-HHHHHHHHHTTTT-SSHHHHHHHHHHHHHHHHHH--HHHIIIIIHHHHHHHS---TT-TTSTHHHHHHHHHHHHHTT-HHHHHHHHHHHHHT-----S--GGGGHHHHSHHHHHHTT-HHHHHHHHHHHHHHHHHHHHHHHH-TT-S--------S---SSSS------HHHHHHHHHHHHHHHHHHHHHHHTS---

Organism: NCBI:txid1983305

pLDDT: mean 77.5, std 19.59, range [27.72, 97.44]

Nearest PDB structures (foldseek):
  8rst-assembly1_A-2  TM=4.138E-01  e=1.249E-01  Bacillus phage phi3T
  8fbk-assembly1_A  TM=3.618E-01  e=8.550E-01  synthetic construct
  6zc9-assembly1_C  TM=4.061E-01  e=2.098E+00  Homo sapiens
  6gkf-assembly2_D  TM=3.383E-01  e=1.256E+00  Homo sapiens
  4d18-assembly2_J  TM=3.974E-01  e=3.357E+00  Homo sapiens

Radius of gyration: 21.03 Å; Cα contacts (8 Å, |Δi|>4): 275; chains: 1; bounding box: 63×41×52 Å